Protein AF-A0A0W0FJC9-F1 (afdb_monomer_lite)

Structure (mmCIF, N/CA/C/O backbone):
data_AF-A0A0W0FJC9-F1
#
_entry.id   AF-A0A0W0FJC9-F1
#
loop_
_atom_site.group_PDB
_atom_site.id
_atom_site.type_symbol
_atom_site.label_atom_id
_atom_site.label_alt_id
_atom_site.label_comp_id
_atom_site.label_asym_id
_atom_site.label_entity_id
_atom_site.label_seq_id
_atom_site.pdbx_PDB_ins_code
_atom_site.Cartn_x
_atom_site.Cartn_y
_atom_site.Cartn_z
_atom_site.occupancy
_atom_site.B_iso_or_equiv
_atom_site.auth_seq_id
_atom_site.auth_comp_id
_atom_site.auth_asym_id
_atom_site.auth_atom_id
_atom_site.pdbx_PDB_model_num
ATOM 1 N N . MET A 1 1 ? -9.776 -39.059 -13.270 1.00 35.03 1 MET A N 1
ATOM 2 C CA . MET A 1 1 ? -9.441 -38.037 -12.257 1.00 35.03 1 MET A CA 1
ATOM 3 C C . MET A 1 1 ? -9.372 -36.694 -12.964 1.00 35.03 1 MET A C 1
ATOM 5 O O . MET A 1 1 ? -8.399 -36.412 -13.646 1.00 35.03 1 MET A O 1
ATOM 9 N N . THR A 1 2 ? -10.457 -35.927 -12.926 1.00 33.91 2 THR A N 1
ATOM 10 C CA . THR A 1 2 ? -10.531 -34.592 -13.527 1.00 33.91 2 THR A CA 1
ATOM 11 C C . THR A 1 2 ? -9.963 -33.588 -12.534 1.00 33.91 2 THR A C 1
ATOM 13 O O . THR A 1 2 ? -10.606 -33.282 -11.535 1.00 33.91 2 THR A O 1
ATOM 16 N N . HIS A 1 3 ? -8.751 -33.099 -12.791 1.00 35.16 3 HIS A N 1
ATOM 17 C CA . HIS A 1 3 ? -8.239 -31.907 -12.125 1.00 35.16 3 HIS A CA 1
ATOM 18 C C . HIS A 1 3 ? -9.077 -30.717 -12.594 1.00 35.16 3 HIS A C 1
ATOM 20 O O . HIS A 1 3 ? -8.882 -30.192 -13.689 1.00 35.16 3 HIS A O 1
ATOM 26 N N . THR A 1 4 ? -10.057 -30.318 -11.789 1.00 37.88 4 THR A N 1
ATOM 27 C CA . THR A 1 4 ? -10.724 -29.030 -11.935 1.00 37.88 4 THR A CA 1
ATOM 28 C C . THR A 1 4 ? -9.652 -27.967 -11.726 1.00 37.88 4 THR A C 1
ATOM 30 O O . THR A 1 4 ? -9.203 -27.743 -10.605 1.00 37.88 4 THR A O 1
ATOM 33 N N . ASN A 1 5 ? -9.194 -27.351 -12.819 1.00 37.28 5 ASN A N 1
ATOM 34 C CA . ASN A 1 5 ? -8.415 -26.118 -12.783 1.00 37.28 5 ASN A CA 1
ATOM 35 C C . ASN A 1 5 ? -9.292 -25.064 -12.099 1.00 37.28 5 ASN A C 1
ATOM 37 O O . ASN A 1 5 ? -10.109 -24.410 -12.749 1.00 37.28 5 ASN A O 1
ATOM 41 N N . ALA A 1 6 ? -9.186 -24.959 -10.773 1.00 42.53 6 ALA A N 1
ATOM 42 C CA . ALA A 1 6 ? -9.791 -23.880 -10.020 1.00 42.53 6 ALA A CA 1
ATOM 43 C C . ALA A 1 6 ? -9.211 -22.588 -10.592 1.00 42.53 6 ALA A C 1
ATOM 45 O O . ALA A 1 6 ? -8.025 -22.299 -10.447 1.00 42.53 6 ALA A O 1
ATOM 46 N N . LYS A 1 7 ? -10.042 -21.862 -11.338 1.00 43.03 7 LYS A N 1
ATOM 47 C CA . LYS A 1 7 ? -9.698 -20.568 -11.907 1.00 43.03 7 LYS A CA 1
ATOM 48 C C . LYS A 1 7 ? -9.335 -19.676 -10.724 1.00 43.03 7 LYS A C 1
ATOM 50 O O . LYS A 1 7 ? -10.218 -19.331 -9.943 1.00 43.03 7 LYS A O 1
ATOM 55 N N . VAL A 1 8 ? -8.047 -19.378 -10.551 1.00 54.47 8 VAL A N 1
ATOM 56 C CA . VAL A 1 8 ? -7.587 -18.429 -9.534 1.00 54.47 8 VAL A CA 1
ATOM 57 C C . VAL A 1 8 ? -8.310 -17.120 -9.829 1.00 54.47 8 VAL A C 1
ATOM 59 O O . VAL A 1 8 ? -8.124 -16.524 -10.890 1.00 54.47 8 VAL A O 1
ATOM 62 N N . ILE A 1 9 ? -9.241 -16.751 -8.953 1.00 63.06 9 ILE A N 1
ATOM 63 C CA . ILE A 1 9 ? -10.013 -15.523 -9.097 1.00 63.06 9 ILE A CA 1
ATOM 64 C C . ILE A 1 9 ? -9.059 -14.393 -8.740 1.00 63.06 9 ILE A C 1
ATOM 66 O O . ILE A 1 9 ? -8.581 -14.334 -7.610 1.00 63.06 9 ILE A O 1
ATOM 70 N N . ASP A 1 10 ? -8.785 -13.507 -9.695 1.00 73.69 10 ASP A N 1
ATOM 71 C CA . ASP A 1 10 ? -8.121 -12.246 -9.387 1.00 73.69 10 ASP A CA 1
ATOM 72 C C . ASP A 1 10 ? -9.057 -11.414 -8.498 1.00 73.69 10 ASP A C 1
ATOM 74 O O . ASP A 1 10 ? -10.082 -10.894 -8.944 1.00 73.69 10 ASP A O 1
ATOM 78 N N . ILE A 1 11 ? -8.732 -11.362 -7.208 1.00 81.56 11 ILE A N 1
ATOM 79 C CA . ILE A 1 11 ? -9.489 -10.626 -6.193 1.00 81.56 11 ILE A CA 1
ATOM 80 C C . ILE A 1 11 ? -9.034 -9.173 -6.061 1.00 81.56 11 ILE A C 1
ATOM 82 O O . ILE A 1 11 ? -9.699 -8.395 -5.377 1.00 81.56 11 ILE A O 1
ATOM 86 N N . THR A 1 12 ? -7.938 -8.774 -6.716 1.00 83.25 12 THR A N 1
ATOM 87 C CA . THR A 1 12 ? -7.378 -7.425 -6.585 1.00 83.25 12 THR A CA 1
ATOM 88 C C . THR A 1 12 ? -8.384 -6.316 -6.931 1.00 83.25 12 THR A C 1
ATOM 90 O O . THR A 1 12 ? -8.406 -5.321 -6.208 1.00 83.25 12 THR A O 1
ATOM 93 N N . PRO A 1 13 ? -9.267 -6.436 -7.948 1.00 88.75 13 PRO A N 1
ATOM 94 C CA . PRO A 1 13 ? -10.310 -5.437 -8.195 1.00 88.75 13 PRO A CA 1
ATOM 95 C C . PRO A 1 13 ? -11.226 -5.202 -6.988 1.00 88.75 13 PRO A C 1
ATOM 97 O O . PRO A 1 13 ? -11.425 -4.057 -6.596 1.00 88.75 13 PRO A O 1
ATOM 100 N N . LYS A 1 14 ? -11.693 -6.275 -6.336 1.00 88.38 14 LYS A N 1
ATOM 101 C CA . LYS A 1 14 ? -12.528 -6.164 -5.132 1.00 88.38 14 LYS A CA 1
ATOM 102 C C . LYS A 1 14 ? -11.759 -5.550 -3.966 1.00 88.38 14 LYS A C 1
ATOM 104 O O . LYS A 1 14 ? -12.326 -4.767 -3.211 1.00 88.38 14 LYS A O 1
ATOM 109 N N . ILE A 1 15 ? -10.472 -5.890 -3.813 1.00 90.69 15 ILE A N 1
ATOM 110 C CA . ILE A 1 15 ? -9.631 -5.302 -2.757 1.00 90.69 15 ILE A CA 1
ATOM 111 C C . ILE A 1 15 ? -9.591 -3.787 -2.936 1.00 90.69 15 ILE A C 1
ATOM 113 O O . ILE A 1 15 ? -9.856 -3.056 -1.988 1.00 90.69 15 ILE A O 1
ATOM 117 N N . ARG A 1 16 ? -9.331 -3.313 -4.160 1.00 91.00 16 ARG A N 1
ATOM 118 C CA . ARG A 1 16 ? -9.301 -1.877 -4.474 1.00 91.00 16 ARG A CA 1
ATOM 119 C C . ARG A 1 16 ? -10.621 -1.185 -4.132 1.00 91.00 16 ARG A C 1
ATOM 121 O O . ARG A 1 16 ? -10.587 -0.120 -3.526 1.00 91.00 16 ARG A O 1
ATOM 128 N N . GLU A 1 17 ? -11.759 -1.796 -4.463 1.00 91.06 17 GLU A N 1
ATOM 129 C CA . GLU A 1 17 ? -13.083 -1.271 -4.096 1.00 91.06 17 GLU A CA 1
ATOM 130 C C . GLU A 1 17 ? -13.221 -1.114 -2.576 1.00 91.06 17 GLU A C 1
ATOM 132 O O . GLU A 1 17 ? -13.603 -0.049 -2.101 1.00 91.06 17 GLU A O 1
ATOM 137 N N . LYS A 1 18 ? -12.829 -2.127 -1.795 1.00 90.69 18 LYS A N 1
ATOM 138 C CA . LYS A 1 18 ? -12.891 -2.060 -0.327 1.00 90.69 18 LYS A CA 1
ATOM 139 C C . LYS A 1 18 ? -11.933 -1.049 0.293 1.00 90.69 18 LYS A C 1
ATOM 141 O O . LYS A 1 18 ? -12.282 -0.421 1.290 1.00 90.69 18 LYS A O 1
ATOM 146 N N . LEU A 1 19 ? -10.746 -0.878 -0.284 1.00 93.31 19 LEU A N 1
ATOM 147 C CA . LEU A 1 19 ? -9.817 0.166 0.145 1.00 93.31 19 LEU A CA 1
ATOM 148 C C . LEU A 1 19 ? -10.402 1.561 -0.107 1.00 93.31 19 LEU A C 1
ATOM 150 O O . LEU A 1 19 ? -10.309 2.415 0.772 1.00 93.31 19 LEU A O 1
ATOM 154 N N . GLN A 1 20 ? -11.055 1.769 -1.255 1.00 92.94 20 GLN A N 1
ATOM 155 C CA . GLN A 1 20 ? -11.742 3.024 -1.567 1.00 92.94 20 GLN A CA 1
ATOM 156 C C . GLN A 1 20 ? -12.915 3.276 -0.608 1.00 92.94 20 GLN A C 1
ATOM 158 O O . GLN A 1 20 ? -13.001 4.350 -0.020 1.00 92.94 20 GLN A O 1
ATOM 163 N N . GLU A 1 21 ? -13.765 2.268 -0.373 1.00 91.12 21 GLU A N 1
ATOM 164 C CA . GLU A 1 21 ? -14.861 2.361 0.601 1.00 91.12 21 GLU A CA 1
ATOM 165 C C . GLU A 1 21 ? -14.350 2.785 1.987 1.00 91.12 21 GLU A C 1
ATOM 167 O O . GLU A 1 21 ? -14.949 3.645 2.625 1.00 91.12 21 GLU A O 1
ATOM 172 N N . TYR A 1 22 ? -13.241 2.203 2.461 1.00 89.88 22 TYR A N 1
ATOM 173 C CA . TYR A 1 22 ? -12.662 2.563 3.757 1.00 89.88 22 TYR A CA 1
ATOM 174 C C . TYR A 1 22 ? -12.029 3.961 3.753 1.00 89.88 22 TYR A C 1
ATOM 176 O O . TYR A 1 22 ? -12.130 4.682 4.745 1.00 89.88 22 TYR A O 1
ATOM 184 N N . GLN A 1 23 ? -11.390 4.362 2.653 1.00 89.75 23 GLN A N 1
ATOM 185 C CA . GLN A 1 23 ? -10.808 5.694 2.506 1.00 89.75 23 GLN A CA 1
ATOM 186 C C . GLN A 1 23 ? -11.868 6.794 2.652 1.00 89.75 23 GLN A C 1
ATOM 188 O O . GLN A 1 23 ? -11.610 7.794 3.319 1.00 89.75 23 GLN A O 1
ATOM 193 N N . ASP A 1 24 ? -13.064 6.583 2.104 1.00 88.00 24 ASP A N 1
ATOM 194 C CA . ASP A 1 24 ? -14.145 7.575 2.095 1.00 88.00 24 ASP A CA 1
ATOM 195 C C . ASP A 1 24 ? -14.963 7.614 3.403 1.00 88.00 24 ASP A C 1
ATOM 197 O O . ASP A 1 24 ? -15.856 8.450 3.570 1.00 88.00 24 ASP A O 1
ATOM 201 N N . ARG A 1 25 ? -14.666 6.731 4.368 1.00 86.50 25 ARG A N 1
ATOM 202 C CA . ARG A 1 25 ? -15.380 6.673 5.6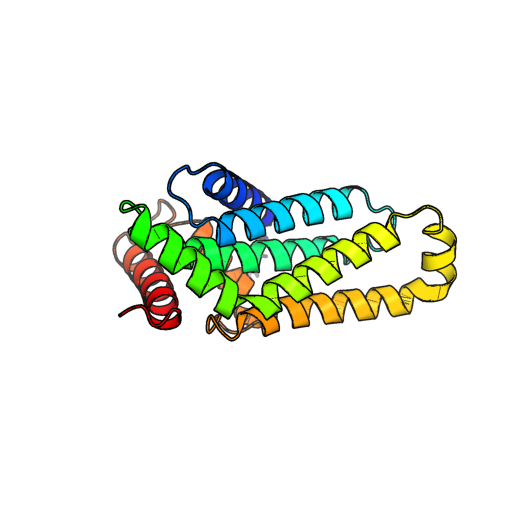49 1.00 86.50 25 ARG A CA 1
ATOM 203 C C . ARG A 1 25 ? -15.030 7.855 6.563 1.00 86.50 25 ARG A C 1
ATOM 205 O O . ARG A 1 25 ? -13.860 8.051 6.892 1.00 86.50 25 ARG A O 1
ATOM 212 N N . PRO A 1 26 ? -16.024 8.590 7.093 1.00 83.56 26 PRO A N 1
ATOM 213 C CA . PRO A 1 26 ? -15.776 9.718 7.993 1.00 83.56 26 PRO A CA 1
ATOM 214 C C . PRO A 1 26 ? -15.309 9.285 9.390 1.00 83.56 26 PRO A C 1
ATOM 216 O O . PRO A 1 26 ? -14.763 10.097 10.135 1.00 83.56 26 PRO A O 1
ATOM 219 N N . ASP A 1 27 ? -15.549 8.028 9.765 1.00 84.31 27 ASP A N 1
ATOM 220 C CA . ASP A 1 27 ? -15.220 7.420 11.055 1.00 84.31 27 ASP A CA 1
ATOM 221 C C . ASP A 1 27 ? -13.941 6.566 11.027 1.00 84.31 27 ASP A C 1
ATOM 223 O O . ASP A 1 27 ? -13.533 6.045 12.063 1.00 84.31 27 ASP A O 1
ATOM 227 N N . ALA A 1 28 ? -13.280 6.447 9.873 1.00 86.88 28 ALA A N 1
ATOM 228 C CA . ALA A 1 28 ? -12.076 5.641 9.725 1.00 86.88 28 ALA A CA 1
ATOM 229 C C . ALA A 1 28 ? -10.863 6.217 10.477 1.00 86.88 28 ALA A C 1
ATOM 231 O O . ALA A 1 28 ? -10.745 7.418 10.733 1.00 86.88 28 ALA A O 1
ATOM 232 N N . LEU A 1 29 ? -9.922 5.330 10.815 1.00 90.19 29 LEU A N 1
ATOM 233 C CA . LEU A 1 29 ? -8.622 5.720 11.357 1.00 90.19 29 LEU A CA 1
ATOM 234 C C . LEU A 1 29 ? -7.795 6.427 10.277 1.00 90.19 29 LEU A C 1
ATOM 236 O O . LEU A 1 29 ? -7.480 5.820 9.251 1.00 90.19 29 LEU A O 1
ATOM 240 N N . ALA A 1 30 ? -7.385 7.669 10.545 1.00 92.44 30 ALA A N 1
ATOM 241 C CA . ALA A 1 30 ? -6.654 8.510 9.593 1.00 92.44 30 ALA A CA 1
ATOM 242 C C . ALA A 1 30 ? -5.377 7.842 9.060 1.00 92.44 30 ALA A C 1
ATOM 244 O O . ALA A 1 30 ? -5.090 7.913 7.869 1.00 92.44 30 ALA A O 1
ATOM 245 N N . TYR A 1 31 ? -4.643 7.129 9.919 1.00 93.06 31 TYR A N 1
ATOM 246 C CA . TYR A 1 31 ? -3.471 6.359 9.501 1.00 93.06 31 TYR A CA 1
ATOM 247 C C . TYR A 1 31 ? -3.810 5.298 8.442 1.00 93.06 31 TYR A C 1
ATOM 249 O O . TYR A 1 31 ? -3.129 5.183 7.430 1.00 93.06 31 TYR A O 1
ATOM 257 N N . VAL A 1 32 ? -4.897 4.549 8.625 1.00 92.69 32 VAL A N 1
ATOM 258 C CA . VAL A 1 32 ? -5.290 3.494 7.678 1.00 92.69 32 VAL A CA 1
ATOM 259 C C . VAL A 1 32 ? -5.842 4.100 6.380 1.00 92.69 32 VAL A C 1
ATOM 261 O O . VAL A 1 32 ? -5.594 3.559 5.304 1.00 92.69 32 VAL A O 1
ATOM 264 N N . GLN A 1 33 ? -6.511 5.258 6.444 1.00 94.31 33 GLN A N 1
ATOM 265 C CA . GLN A 1 33 ? -6.886 6.025 5.245 1.00 94.31 33 GLN A CA 1
ATOM 266 C C . GLN A 1 33 ? -5.654 6.494 4.454 1.00 94.31 33 GLN A C 1
ATOM 268 O O . GLN A 1 33 ? -5.651 6.439 3.221 1.00 94.31 33 GLN A O 1
ATOM 273 N N . GLU A 1 34 ? -4.588 6.912 5.147 1.00 95.06 34 GLU A N 1
ATOM 274 C CA . GLU A 1 34 ? -3.305 7.264 4.528 1.00 95.06 34 GLU A CA 1
ATOM 275 C C . GLU A 1 34 ? -2.728 6.057 3.768 1.00 95.06 34 GLU A C 1
ATOM 277 O O . GLU A 1 34 ? -2.370 6.181 2.596 1.00 95.06 34 GLU A O 1
ATOM 282 N N . LEU A 1 35 ? -2.732 4.865 4.376 1.00 95.81 35 LEU A N 1
ATOM 283 C CA . LEU A 1 35 ? -2.285 3.629 3.721 1.00 95.81 35 LEU A CA 1
ATOM 284 C C . LEU A 1 35 ? -3.145 3.242 2.504 1.00 95.81 35 LEU A C 1
ATOM 286 O O . LEU A 1 35 ? -2.601 2.818 1.483 1.00 95.81 35 LEU A O 1
ATOM 290 N N . CYS A 1 36 ? -4.469 3.421 2.574 1.00 95.88 36 CYS A N 1
ATOM 291 C CA . CYS A 1 36 ? -5.364 3.202 1.428 1.00 95.88 36 CYS A CA 1
ATOM 292 C C . CYS A 1 36 ? -5.016 4.149 0.270 1.00 95.88 36 CYS A C 1
ATOM 294 O O . CYS A 1 36 ? -4.901 3.719 -0.880 1.00 95.88 36 CYS A O 1
ATOM 296 N N . THR A 1 37 ? -4.753 5.419 0.589 1.00 94.81 37 THR A N 1
ATOM 297 C CA . THR A 1 37 ? -4.319 6.426 -0.388 1.00 94.81 37 THR A CA 1
ATOM 298 C C . THR A 1 37 ? -2.983 6.043 -1.026 1.00 94.81 37 THR A C 1
ATOM 300 O O . THR A 1 37 ? -2.827 6.166 -2.243 1.00 94.81 37 THR A O 1
ATOM 303 N N . PHE A 1 38 ? -2.026 5.541 -0.235 1.00 94.12 38 PHE A N 1
ATOM 304 C CA . PHE A 1 38 ? -0.764 5.014 -0.757 1.00 94.12 38 PHE A CA 1
ATOM 305 C C . PHE A 1 38 ? -1.004 3.877 -1.748 1.00 94.12 38 PHE A C 1
ATOM 307 O O . PHE A 1 38 ? -0.541 3.966 -2.883 1.00 94.12 38 PHE A O 1
ATOM 314 N N . ALA A 1 39 ? -1.785 2.861 -1.373 1.00 94.81 39 ALA A N 1
ATOM 315 C CA . ALA A 1 39 ? -2.083 1.731 -2.250 1.00 94.81 39 ALA A CA 1
ATOM 316 C C . ALA A 1 39 ? -2.712 2.174 -3.585 1.00 94.81 39 ALA A C 1
ATOM 318 O O . ALA A 1 39 ? -2.296 1.708 -4.648 1.00 94.81 39 ALA A O 1
ATOM 319 N N . ALA A 1 40 ? -3.658 3.119 -3.554 1.00 93.69 40 ALA A N 1
ATOM 320 C CA . ALA A 1 40 ? -4.294 3.663 -4.756 1.00 93.69 40 ALA A CA 1
ATOM 321 C C . ALA A 1 40 ? -3.310 4.433 -5.662 1.00 93.69 40 ALA A C 1
ATOM 323 O O . ALA A 1 40 ? -3.321 4.279 -6.891 1.00 93.69 40 ALA A O 1
ATOM 324 N N . ARG A 1 41 ? -2.420 5.241 -5.070 1.00 94.00 41 ARG A N 1
ATOM 325 C CA . ARG A 1 41 ? -1.372 5.967 -5.807 1.00 94.00 41 ARG A CA 1
ATOM 326 C C . ARG A 1 41 ? -0.355 5.017 -6.430 1.00 94.00 41 ARG A C 1
ATOM 328 O O . ARG A 1 41 ? -0.025 5.174 -7.606 1.00 94.00 41 ARG A O 1
ATOM 335 N N . THR A 1 42 ? 0.098 4.012 -5.683 1.00 93.44 42 THR A N 1
ATOM 336 C CA . THR A 1 42 ? 1.011 2.976 -6.181 1.00 93.44 42 THR A CA 1
ATOM 337 C C . THR A 1 42 ? 0.378 2.194 -7.336 1.00 93.44 42 THR A C 1
ATOM 339 O O . THR A 1 42 ? 1.022 2.011 -8.366 1.00 93.44 42 THR A O 1
ATOM 342 N N . ASP A 1 43 ? -0.895 1.798 -7.221 1.00 92.75 43 ASP A N 1
ATOM 343 C CA . ASP A 1 43 ? -1.642 1.125 -8.294 1.00 92.75 43 ASP A CA 1
ATOM 344 C C . ASP A 1 43 ? -1.714 1.978 -9.568 1.00 92.75 43 ASP A C 1
ATOM 346 O O . ASP A 1 43 ? -1.431 1.498 -10.669 1.00 92.75 43 ASP A O 1
ATOM 350 N N . THR A 1 44 ? -2.017 3.268 -9.417 1.00 93.38 44 THR A N 1
ATOM 351 C CA . THR A 1 44 ? -2.039 4.226 -10.531 1.00 93.38 44 THR A CA 1
ATOM 352 C C . THR A 1 44 ? -0.661 4.352 -11.184 1.00 93.38 44 THR A C 1
ATOM 354 O O . THR A 1 44 ? -0.547 4.306 -12.411 1.00 93.38 44 THR A O 1
ATOM 357 N N . ALA A 1 45 ? 0.399 4.457 -10.380 1.00 92.56 45 ALA A N 1
ATOM 358 C CA . ALA A 1 45 ? 1.767 4.557 -10.874 1.00 92.56 45 ALA A CA 1
ATOM 359 C C . ALA A 1 45 ? 2.200 3.290 -11.632 1.00 92.56 45 ALA A C 1
ATOM 361 O O . ALA A 1 45 ? 2.788 3.401 -12.707 1.00 92.56 45 ALA A O 1
ATOM 362 N N . VAL A 1 46 ? 1.856 2.095 -11.141 1.00 92.81 46 VAL A N 1
ATOM 363 C CA . VAL A 1 46 ? 2.139 0.827 -11.838 1.00 92.81 46 VAL A CA 1
ATOM 364 C C . VAL A 1 46 ? 1.375 0.715 -13.152 1.00 92.81 46 VAL A C 1
ATOM 366 O O . VAL A 1 46 ? 1.944 0.285 -14.154 1.00 92.81 46 VAL A O 1
ATOM 369 N N . LYS A 1 47 ? 0.104 1.129 -13.197 1.00 91.19 47 LYS A N 1
ATOM 370 C CA . LYS A 1 47 ? -0.682 1.134 -14.444 1.00 91.19 47 LYS A CA 1
ATOM 371 C C . LYS A 1 47 ? -0.083 2.052 -15.512 1.00 91.19 47 LYS A C 1
ATOM 373 O O . LYS A 1 47 ? -0.209 1.766 -16.700 1.00 91.19 47 LYS A O 1
ATOM 378 N N . ALA A 1 48 ? 0.591 3.125 -15.100 1.00 89.62 48 ALA A N 1
ATOM 379 C CA . ALA A 1 48 ? 1.315 4.017 -16.001 1.00 89.62 48 ALA A CA 1
ATOM 380 C C . ALA A 1 48 ? 2.676 3.453 -16.469 1.00 89.62 48 ALA A C 1
ATOM 382 O O . ALA A 1 48 ? 3.274 3.994 -17.403 1.00 89.62 48 ALA A O 1
ATOM 383 N N . SER A 1 49 ? 3.176 2.373 -15.859 1.00 88.94 49 SER A N 1
ATOM 384 C CA . SER A 1 49 ? 4.482 1.798 -16.183 1.00 88.94 49 SER A CA 1
ATOM 385 C C . SER A 1 49 ? 4.496 1.051 -17.522 1.00 88.94 49 SER A C 1
ATOM 387 O O . SER A 1 49 ? 3.626 0.246 -17.871 1.00 88.94 49 SER A O 1
ATOM 389 N N . VAL A 1 50 ? 5.550 1.300 -18.301 1.00 88.31 50 VAL A N 1
ATOM 390 C CA . VAL A 1 50 ? 5.772 0.655 -19.609 1.00 88.31 50 VAL A CA 1
ATOM 391 C C . VAL A 1 50 ? 6.672 -0.583 -19.485 1.00 88.31 50 VAL A C 1
ATOM 393 O O . VAL A 1 50 ? 6.545 -1.508 -20.282 1.00 88.31 50 VAL A O 1
ATOM 396 N N . TYR A 1 51 ? 7.521 -0.636 -18.455 1.00 88.00 51 TYR A N 1
ATOM 397 C CA . TYR A 1 51 ? 8.462 -1.726 -18.178 1.00 88.00 51 TYR A CA 1
ATOM 398 C C . TYR A 1 51 ? 8.023 -2.572 -16.976 1.00 88.00 51 TYR A C 1
ATOM 400 O O . TYR A 1 51 ? 7.146 -2.157 -16.223 1.00 88.00 51 TYR A O 1
ATOM 408 N N . HIS A 1 52 ? 8.625 -3.757 -16.802 1.00 87.50 52 HIS A N 1
ATOM 409 C CA . HIS A 1 52 ? 8.361 -4.671 -15.673 1.00 87.50 52 HIS A CA 1
ATOM 410 C C . HIS A 1 52 ? 6.876 -5.045 -15.486 1.00 87.50 52 HIS A C 1
ATOM 412 O O . HIS A 1 52 ? 6.412 -5.276 -14.367 1.00 87.50 52 HIS A O 1
ATOM 418 N N . ARG A 1 53 ? 6.113 -5.101 -16.588 1.00 89.50 53 ARG A N 1
ATOM 419 C CA . ARG A 1 53 ? 4.658 -5.344 -16.586 1.00 89.50 53 ARG A CA 1
ATOM 420 C C . ARG A 1 53 ? 4.251 -6.713 -16.047 1.00 89.50 53 ARG A C 1
ATOM 422 O O . ARG A 1 53 ? 3.097 -6.894 -15.685 1.00 89.50 53 ARG A O 1
ATOM 429 N N . ASP A 1 54 ? 5.170 -7.666 -16.001 1.00 89.31 54 ASP A N 1
ATOM 430 C CA . ASP A 1 54 ? 4.953 -8.993 -15.433 1.00 89.31 54 ASP A CA 1
ATOM 431 C C . ASP A 1 54 ? 5.004 -8.997 -13.898 1.00 89.31 54 ASP A C 1
ATOM 433 O O . ASP A 1 54 ? 4.346 -9.826 -13.272 1.00 89.31 54 ASP A O 1
ATOM 437 N N . ILE A 1 55 ? 5.761 -8.076 -13.288 1.00 92.38 55 ILE A N 1
ATOM 438 C CA . ILE A 1 55 ? 6.114 -8.137 -11.862 1.00 92.38 55 ILE A CA 1
ATOM 439 C C . ILE A 1 55 ? 5.620 -6.935 -11.041 1.00 92.38 55 ILE A C 1
ATOM 441 O O . ILE A 1 55 ? 5.237 -7.109 -9.886 1.00 92.38 55 ILE A O 1
ATOM 445 N N . LEU A 1 56 ? 5.536 -5.730 -11.617 1.00 93.50 56 LEU A N 1
ATOM 446 C CA . LEU A 1 56 ? 4.978 -4.565 -10.916 1.00 93.50 56 LEU A CA 1
ATOM 447 C C . LEU A 1 56 ? 3.510 -4.758 -10.492 1.00 93.50 56 LEU A C 1
ATOM 449 O O . LEU A 1 56 ? 3.178 -4.382 -9.365 1.00 93.50 56 LEU A O 1
ATOM 453 N N . PRO A 1 57 ? 2.628 -5.383 -11.303 1.00 93.88 57 PRO A N 1
ATOM 454 C CA . PRO A 1 57 ? 1.271 -5.686 -10.853 1.00 93.88 57 PRO A CA 1
ATOM 455 C C . PRO A 1 57 ? 1.229 -6.628 -9.646 1.00 93.88 57 PRO A C 1
ATOM 457 O O . PRO A 1 57 ? 0.350 -6.483 -8.803 1.00 93.88 57 PRO A O 1
ATOM 460 N N . GLN A 1 58 ? 2.189 -7.553 -9.525 1.00 93.38 58 GLN A N 1
ATOM 461 C CA . GLN A 1 58 ? 2.280 -8.456 -8.373 1.00 93.38 58 GLN A CA 1
ATOM 462 C C . GLN A 1 58 ? 2.679 -7.698 -7.100 1.00 93.38 58 GLN A C 1
ATOM 464 O O . GLN A 1 58 ? 2.115 -7.944 -6.037 1.00 93.38 58 GLN A O 1
ATOM 469 N N . LEU A 1 59 ? 3.598 -6.731 -7.213 1.00 94.44 59 LEU A N 1
ATOM 470 C CA . LEU A 1 59 ? 3.976 -5.865 -6.095 1.00 94.44 59 LEU A CA 1
ATOM 471 C C . LEU A 1 59 ? 2.780 -5.039 -5.611 1.00 94.44 59 LEU A C 1
ATOM 473 O O . LEU A 1 59 ? 2.509 -4.989 -4.416 1.00 94.44 59 LEU A O 1
ATOM 477 N N . VAL A 1 60 ? 2.034 -4.434 -6.537 1.00 94.38 60 VAL A N 1
ATOM 478 C CA . VAL A 1 60 ? 0.820 -3.680 -6.194 1.00 94.38 60 VAL A CA 1
ATOM 479 C C . VAL A 1 60 ? -0.253 -4.568 -5.581 1.00 94.38 60 VAL A C 1
ATOM 481 O O . VAL A 1 60 ? -0.860 -4.164 -4.594 1.00 94.38 60 VAL A O 1
ATOM 484 N N . ALA A 1 61 ? -0.464 -5.778 -6.106 1.00 92.69 61 ALA A N 1
ATOM 485 C CA . ALA A 1 61 ? -1.394 -6.726 -5.502 1.00 92.69 61 ALA A CA 1
ATOM 486 C C . ALA A 1 61 ? -1.007 -7.012 -4.044 1.00 92.69 61 ALA A C 1
ATOM 488 O O . ALA A 1 61 ? -1.861 -6.916 -3.166 1.00 92.69 61 ALA A O 1
ATOM 489 N N . ARG A 1 62 ? 0.287 -7.234 -3.774 1.00 92.75 62 ARG A N 1
ATOM 490 C CA . ARG A 1 62 ? 0.796 -7.455 -2.416 1.00 92.75 62 ARG A CA 1
ATOM 491 C C . ARG A 1 62 ? 0.580 -6.246 -1.504 1.00 92.75 62 ARG A C 1
ATOM 493 O O . ARG A 1 62 ? 0.134 -6.416 -0.374 1.00 92.75 62 ARG A O 1
ATOM 500 N N . VAL A 1 63 ? 0.847 -5.031 -1.988 1.00 95.06 63 VAL A N 1
ATOM 501 C CA . VAL A 1 63 ? 0.565 -3.787 -1.245 1.00 95.06 63 VAL A CA 1
ATOM 502 C C . VAL A 1 63 ? -0.924 -3.688 -0.906 1.00 95.06 63 VAL A C 1
ATOM 504 O O . VAL A 1 63 ? -1.274 -3.447 0.248 1.00 95.06 63 VAL A O 1
ATOM 507 N N . CYS A 1 64 ? -1.808 -3.922 -1.878 1.00 94.56 64 CYS A N 1
ATOM 508 C CA . CYS A 1 64 ? -3.253 -3.890 -1.664 1.00 94.56 64 CYS A CA 1
ATOM 509 C C . CYS A 1 64 ? -3.715 -4.946 -0.650 1.00 94.56 64 CYS A C 1
ATOM 511 O O . CYS A 1 64 ? -4.500 -4.620 0.235 1.00 94.56 64 CYS A O 1
ATOM 513 N N . GLU A 1 65 ? -3.231 -6.186 -0.752 1.00 91.38 65 GLU A N 1
ATOM 514 C CA . GLU A 1 65 ? -3.534 -7.267 0.196 1.00 91.38 65 GLU A CA 1
ATOM 515 C C . GLU A 1 65 ? -3.136 -6.890 1.628 1.00 91.38 65 GLU A C 1
ATOM 517 O O . GLU A 1 65 ? -3.941 -7.014 2.549 1.00 91.38 65 GLU A O 1
ATOM 522 N N . VAL A 1 66 ? -1.914 -6.380 1.806 1.00 91.19 66 VAL A N 1
ATOM 523 C CA . VAL A 1 66 ? -1.369 -5.968 3.105 1.00 91.19 66 VAL A CA 1
ATOM 524 C C . VAL A 1 66 ? -2.177 -4.835 3.731 1.00 91.19 66 VAL A C 1
ATOM 526 O O . VAL A 1 66 ? -2.578 -4.927 4.892 1.00 91.19 66 VAL A O 1
ATOM 529 N N . VAL A 1 67 ? -2.472 -3.786 2.964 1.00 94.00 67 VAL A N 1
ATOM 530 C CA . VAL A 1 67 ? -3.285 -2.667 3.459 1.00 94.00 67 VAL A CA 1
ATOM 531 C C . VAL A 1 67 ? -4.708 -3.131 3.770 1.00 94.00 67 VAL A C 1
ATOM 533 O O . VAL A 1 67 ? -5.294 -2.713 4.767 1.00 94.00 67 VAL A O 1
ATOM 536 N N . TYR A 1 68 ? -5.261 -4.043 2.972 1.00 91.69 68 TYR A N 1
ATOM 537 C CA . TYR A 1 68 ? -6.605 -4.560 3.198 1.00 91.69 68 TYR A CA 1
ATOM 538 C C . TYR A 1 68 ? -6.715 -5.435 4.450 1.00 91.69 68 TYR A C 1
ATOM 540 O O . TYR A 1 68 ? -7.727 -5.363 5.149 1.00 91.69 68 TYR A O 1
ATOM 548 N N . LEU A 1 69 ? -5.676 -6.204 4.793 1.00 87.94 69 LEU A N 1
ATOM 549 C CA . LEU A 1 69 ? -5.623 -6.910 6.076 1.00 87.94 69 LEU A CA 1
ATOM 550 C C . LEU A 1 69 ? -5.721 -5.934 7.255 1.00 87.94 69 LEU A C 1
ATOM 552 O O . LEU A 1 69 ? -6.489 -6.183 8.183 1.00 87.94 69 LEU A O 1
ATOM 556 N N . LEU A 1 70 ? -5.014 -4.801 7.191 1.00 88.44 70 LEU A N 1
ATOM 557 C CA . LEU A 1 70 ? -5.110 -3.757 8.216 1.00 88.44 70 LEU A CA 1
ATOM 558 C C . LEU A 1 70 ? -6.489 -3.097 8.246 1.00 88.44 70 LEU A C 1
ATOM 560 O O . LEU A 1 70 ? -7.029 -2.874 9.323 1.00 88.44 70 LEU A O 1
ATOM 564 N N . VAL A 1 71 ? -7.100 -2.839 7.087 1.00 90.00 71 VAL A N 1
ATOM 565 C CA . VAL A 1 71 ? -8.488 -2.354 7.013 1.00 90.00 71 VAL A CA 1
ATOM 566 C C . VAL A 1 71 ? -9.441 -3.318 7.720 1.00 90.00 71 VAL A C 1
ATOM 568 O O . VAL A 1 71 ? -10.261 -2.886 8.531 1.00 90.00 71 VAL A O 1
ATOM 571 N N . CYS A 1 72 ? -9.311 -4.623 7.470 1.00 84.88 72 CYS A N 1
ATOM 572 C CA . CYS A 1 72 ? -10.126 -5.639 8.134 1.00 84.88 72 CYS A CA 1
ATOM 573 C C . CYS A 1 72 ? -9.872 -5.659 9.647 1.00 84.88 72 CYS A C 1
ATOM 575 O O . CYS A 1 72 ? -10.829 -5.653 10.420 1.00 84.88 72 CYS A O 1
ATOM 577 N N . ALA A 1 73 ? -8.607 -5.605 10.071 1.00 79.62 73 ALA A N 1
ATOM 578 C CA . ALA A 1 73 ? -8.225 -5.556 11.480 1.00 79.62 73 ALA A CA 1
ATOM 579 C C . ALA A 1 73 ? -8.792 -4.324 12.197 1.00 79.62 73 ALA A C 1
ATOM 581 O O . ALA A 1 73 ? -9.276 -4.426 13.315 1.00 79.62 73 ALA A O 1
ATOM 582 N N . CYS A 1 74 ? -8.774 -3.156 11.557 1.00 79.88 74 CYS A N 1
ATOM 583 C CA . CYS A 1 74 ? -9.260 -1.918 12.160 1.00 79.88 74 CYS A CA 1
ATOM 584 C C . CYS A 1 74 ? -10.781 -1.765 12.086 1.00 79.88 74 CYS A C 1
ATOM 586 O O . CYS A 1 74 ? -11.347 -0.994 12.857 1.00 79.88 74 CYS A O 1
ATOM 588 N N . SER A 1 75 ? -11.459 -2.505 11.204 1.00 76.75 75 SER A N 1
ATOM 589 C CA . SER A 1 75 ? -12.918 -2.435 11.053 1.00 76.75 75 SER A CA 1
ATOM 590 C C . SER A 1 75 ? -13.700 -2.836 12.309 1.00 76.75 75 SER A C 1
ATOM 592 O O . SER A 1 75 ? -14.883 -2.518 12.410 1.00 76.75 75 SER A O 1
ATOM 594 N N . VAL A 1 76 ? -13.042 -3.500 13.264 1.00 72.00 76 VAL A N 1
ATOM 595 C CA . VAL A 1 76 ? -13.659 -3.984 14.509 1.00 72.00 76 VAL A CA 1
ATOM 596 C C . VAL A 1 76 ? -13.442 -3.054 15.693 1.00 72.00 76 VAL A C 1
ATOM 598 O O . VAL A 1 76 ? -14.007 -3.278 16.760 1.00 72.00 76 VAL A O 1
ATOM 601 N N . ILE A 1 77 ? -12.638 -2.007 15.509 1.00 71.62 77 ILE A N 1
ATOM 602 C CA . ILE A 1 77 ? -12.431 -0.976 16.518 1.00 71.62 77 ILE A CA 1
ATOM 603 C C . ILE A 1 77 ? -13.615 -0.011 16.443 1.00 71.62 77 ILE A C 1
ATOM 605 O O . ILE A 1 77 ? -13.818 0.650 15.422 1.00 71.62 77 ILE A O 1
ATOM 609 N N . ASP A 1 78 ? -14.382 0.108 17.528 1.00 69.50 78 ASP A N 1
ATOM 610 C CA . ASP A 1 78 ? -15.414 1.140 17.621 1.00 69.50 78 ASP A CA 1
ATOM 611 C C . ASP A 1 78 ? -14.750 2.519 17.771 1.00 69.50 78 ASP A C 1
ATOM 613 O O . ASP A 1 78 ? -14.244 2.881 18.828 1.00 69.50 78 ASP A O 1
ATOM 617 N N . CYS A 1 79 ? -14.715 3.278 16.676 1.00 70.69 79 CYS A N 1
ATOM 618 C CA . CYS A 1 79 ? -14.087 4.599 16.594 1.00 70.69 79 CYS A CA 1
ATOM 619 C C . CYS A 1 79 ? -15.105 5.751 16.602 1.00 70.69 79 CYS A C 1
ATOM 621 O O . CYS A 1 79 ? -14.813 6.839 16.097 1.00 70.69 79 CYS A O 1
ATOM 623 N N . ARG A 1 80 ? -16.313 5.533 17.144 1.00 79.00 80 ARG A N 1
ATOM 624 C CA . ARG A 1 80 ? -17.352 6.577 17.227 1.00 79.00 80 ARG A CA 1
ATOM 625 C C . ARG A 1 80 ? -16.936 7.769 18.085 1.00 79.00 80 ARG A C 1
ATOM 627 O O . ARG A 1 80 ? -17.339 8.890 17.780 1.00 79.00 80 ARG A O 1
ATOM 634 N N . ASP A 1 81 ? -16.137 7.543 19.129 1.00 85.69 81 ASP A N 1
ATOM 635 C CA . ASP A 1 81 ? -15.545 8.618 19.928 1.00 85.69 81 ASP A CA 1
ATOM 636 C C . ASP A 1 81 ? -14.347 9.243 19.179 1.00 85.69 81 ASP A C 1
ATOM 638 O O . ASP A 1 81 ? -13.341 8.562 18.935 1.00 85.69 81 ASP A O 1
ATOM 642 N N . PRO A 1 82 ? -14.400 10.549 18.839 1.00 87.31 82 PRO A N 1
ATOM 643 C CA . PRO A 1 82 ? -13.301 11.235 18.173 1.00 87.31 82 PRO A CA 1
ATOM 644 C C . PRO A 1 82 ? -11.962 11.154 18.918 1.00 87.31 82 PRO A C 1
ATOM 646 O O . PRO A 1 82 ? -10.925 11.081 18.259 1.00 87.31 82 PRO A O 1
ATOM 649 N N . VAL A 1 83 ? -11.962 11.167 20.255 1.00 87.81 83 VAL A N 1
ATOM 650 C CA . VAL A 1 83 ? -10.730 11.153 21.061 1.00 87.81 83 VAL A CA 1
ATOM 651 C C . VAL A 1 83 ? -10.056 9.786 20.976 1.00 87.81 83 VAL A C 1
ATOM 653 O O . VAL A 1 83 ? -8.862 9.703 20.680 1.00 87.81 83 VAL A O 1
ATOM 656 N N . GLN A 1 84 ? -10.828 8.712 21.157 1.00 85.25 84 GLN A N 1
ATOM 657 C CA . GLN A 1 84 ? -10.330 7.340 21.023 1.00 85.25 84 GLN A CA 1
ATOM 658 C C . GLN A 1 84 ? -9.834 7.066 19.606 1.00 85.25 84 GLN A C 1
ATOM 660 O O . GLN A 1 84 ? -8.758 6.505 19.417 1.00 85.25 84 GLN A O 1
ATOM 665 N N . ARG A 1 85 ? -10.560 7.542 18.593 1.00 87.12 85 ARG A N 1
ATOM 666 C CA . ARG A 1 85 ? -10.156 7.408 17.191 1.00 87.12 85 ARG A CA 1
ATOM 667 C C . ARG A 1 85 ? -8.801 8.060 16.904 1.00 87.12 85 ARG A C 1
ATOM 669 O O . ARG A 1 85 ? -7.964 7.457 16.233 1.00 87.12 85 ARG A O 1
ATOM 676 N N . VAL A 1 86 ? -8.556 9.270 17.417 1.00 89.38 86 VAL A N 1
ATOM 677 C CA . VAL A 1 86 ? -7.247 9.940 17.282 1.00 89.38 86 VAL A CA 1
ATOM 678 C C . VAL A 1 86 ? -6.159 9.142 17.997 1.00 89.38 86 VAL A C 1
ATOM 680 O O . VAL A 1 86 ? -5.087 8.928 17.430 1.00 89.38 86 VAL A O 1
ATOM 683 N N . PHE A 1 87 ? -6.439 8.659 19.209 1.00 87.75 87 PHE A N 1
ATOM 684 C CA . PHE A 1 87 ? -5.509 7.827 19.967 1.00 87.75 87 PHE A CA 1
ATOM 685 C C . PHE A 1 87 ? -5.129 6.546 19.207 1.00 87.75 87 PHE A C 1
ATOM 687 O O . PHE A 1 87 ? -3.944 6.312 18.969 1.00 87.75 87 PHE A O 1
ATOM 694 N N . HIS A 1 88 ? -6.112 5.766 18.745 1.00 86.75 88 HIS A N 1
ATOM 695 C CA . HIS A 1 88 ? -5.878 4.544 17.973 1.00 86.75 88 HIS A CA 1
ATOM 696 C C . HIS A 1 88 ? -5.148 4.827 16.662 1.00 86.75 88 HIS A C 1
ATOM 698 O O . HIS A 1 88 ? -4.225 4.099 16.306 1.00 86.75 88 HIS A O 1
ATOM 704 N N . SER A 1 89 ? -5.489 5.915 15.969 1.00 89.88 89 SER A N 1
ATOM 705 C CA . SER A 1 89 ? -4.785 6.301 14.746 1.00 89.88 89 SER A CA 1
ATOM 706 C C . SER A 1 89 ? -3.310 6.618 15.010 1.00 89.88 89 SER A C 1
ATOM 708 O O . SER A 1 89 ? -2.452 6.205 14.233 1.00 89.88 89 SER A O 1
ATOM 710 N N . ASN A 1 90 ? -2.994 7.335 16.091 1.00 90.06 90 ASN A N 1
ATOM 711 C CA . ASN A 1 90 ? -1.612 7.660 16.451 1.00 90.06 90 ASN A CA 1
ATOM 712 C C . ASN A 1 90 ? -0.833 6.424 16.905 1.00 90.06 90 ASN A C 1
ATOM 714 O O . ASN A 1 90 ? 0.321 6.254 16.516 1.00 90.06 90 ASN A O 1
ATOM 718 N N . TYR A 1 91 ? -1.470 5.549 17.683 1.00 88.44 91 TYR A N 1
ATOM 719 C CA . TYR A 1 91 ? -0.888 4.274 18.087 1.00 88.44 91 TYR A CA 1
ATOM 720 C C . TYR A 1 91 ? -0.535 3.420 16.865 1.00 88.44 91 TYR A C 1
ATOM 722 O O . TYR A 1 91 ? 0.618 3.029 16.699 1.00 88.44 91 TYR A O 1
ATOM 730 N N . MET A 1 92 ? -1.495 3.219 15.958 1.00 89.00 92 MET A N 1
ATOM 731 C CA . MET A 1 92 ? -1.294 2.463 14.720 1.00 89.00 92 MET A CA 1
ATOM 732 C C . MET A 1 92 ? -0.194 3.068 13.848 1.00 89.00 92 MET A C 1
ATOM 734 O O . MET A 1 92 ? 0.621 2.335 13.297 1.00 89.00 92 MET A O 1
ATOM 738 N N . LYS A 1 93 ? -0.136 4.401 13.755 1.00 92.00 93 LYS A N 1
ATOM 739 C CA . LYS A 1 93 ? 0.913 5.101 13.010 1.00 92.00 93 LYS A CA 1
ATOM 740 C C . LYS A 1 93 ? 2.304 4.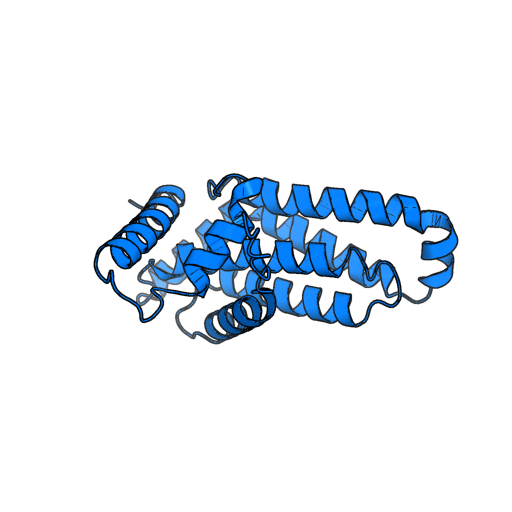860 13.591 1.00 92.00 93 LYS A C 1
ATOM 742 O O . LYS A 1 93 ? 3.245 4.690 12.826 1.00 92.00 93 LYS A O 1
ATOM 747 N N . ASN A 1 94 ? 2.426 4.853 14.916 1.00 89.88 94 ASN A N 1
ATOM 748 C CA . ASN A 1 94 ? 3.686 4.576 15.600 1.00 89.88 94 ASN A CA 1
ATOM 749 C C . ASN A 1 94 ? 4.118 3.115 15.390 1.00 89.88 94 ASN A C 1
ATOM 751 O O . ASN A 1 94 ? 5.242 2.844 14.990 1.00 89.88 94 ASN A O 1
ATOM 755 N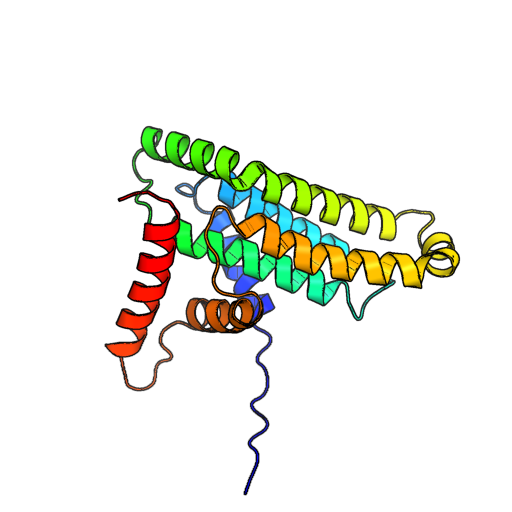 N . VAL A 1 95 ? 3.196 2.170 15.584 1.00 88.00 95 VAL A N 1
ATOM 756 C CA . VAL A 1 95 ? 3.452 0.734 15.376 1.00 88.00 95 VAL A CA 1
ATOM 757 C C . VAL A 1 95 ? 3.780 0.422 13.908 1.00 88.00 95 VAL A C 1
ATOM 759 O O . VAL A 1 95 ? 4.636 -0.410 13.622 1.00 88.00 95 VAL A O 1
ATOM 762 N N . GLY A 1 96 ? 3.129 1.112 12.971 1.00 91.69 96 GLY A N 1
ATOM 763 C CA . GLY A 1 96 ? 3.289 0.940 11.528 1.00 91.69 96 GLY A CA 1
ATOM 764 C C . GLY A 1 96 ? 4.256 1.924 10.863 1.00 91.69 96 GLY A C 1
ATOM 765 O O . GLY A 1 96 ? 4.146 2.173 9.655 1.00 91.69 96 GLY A O 1
ATOM 766 N N . GLU A 1 97 ? 5.191 2.513 11.612 1.00 94.19 97 GLU A N 1
ATOM 767 C CA . GLU A 1 97 ? 6.191 3.435 11.059 1.00 94.19 97 GLU A CA 1
ATOM 768 C C . GLU A 1 97 ? 6.996 2.769 9.933 1.00 94.19 97 GLU A C 1
ATOM 770 O O . GLU A 1 97 ? 7.122 3.319 8.836 1.00 94.19 97 GLU A O 1
ATOM 775 N N . GLU A 1 98 ? 7.451 1.538 10.168 1.00 94.94 98 GLU A N 1
ATOM 776 C CA . GLU A 1 98 ? 8.233 0.767 9.203 1.00 94.94 98 GLU A CA 1
ATOM 777 C C . GLU A 1 98 ? 7.433 0.444 7.932 1.00 94.94 98 GLU A C 1
ATOM 779 O O . GLU A 1 98 ? 7.936 0.602 6.819 1.00 94.94 98 GLU A O 1
ATOM 784 N N . LEU A 1 99 ? 6.152 0.087 8.068 1.00 95.19 99 LEU A N 1
ATOM 785 C CA . LEU A 1 99 ? 5.262 -0.112 6.920 1.00 95.19 99 LEU A CA 1
ATOM 786 C C . LEU A 1 99 ? 5.121 1.171 6.100 1.00 95.19 99 LEU A C 1
ATOM 788 O O . LEU A 1 99 ? 5.207 1.146 4.874 1.00 95.19 99 LEU A O 1
ATOM 792 N N . THR A 1 100 ? 4.967 2.309 6.775 1.00 95.50 100 THR A N 1
ATOM 793 C CA . THR A 1 100 ? 4.884 3.619 6.120 1.00 95.50 100 THR A CA 1
ATOM 794 C C . THR A 1 100 ? 6.163 3.936 5.349 1.00 95.50 100 THR A C 1
ATOM 796 O O . THR A 1 100 ? 6.100 4.433 4.222 1.00 95.50 100 THR A O 1
ATOM 799 N N . ARG A 1 101 ? 7.329 3.643 5.937 1.00 96.69 101 ARG A N 1
ATOM 800 C CA . ARG A 1 101 ? 8.637 3.827 5.297 1.00 96.69 101 ARG A CA 1
ATOM 801 C C . ARG A 1 101 ? 8.753 2.972 4.036 1.00 96.69 101 ARG A C 1
ATOM 803 O O . ARG A 1 101 ? 9.023 3.515 2.966 1.00 96.69 101 ARG A O 1
ATOM 810 N N . VAL A 1 102 ? 8.480 1.671 4.139 1.00 97.00 102 VAL A N 1
ATOM 811 C CA . VAL A 1 102 ? 8.575 0.731 3.011 1.00 97.00 102 VAL A CA 1
ATOM 812 C C . VAL A 1 102 ? 7.617 1.113 1.880 1.00 97.00 102 VAL A C 1
ATOM 814 O O . VAL A 1 102 ? 8.021 1.128 0.719 1.00 97.00 102 VAL A O 1
ATOM 817 N N . LEU A 1 103 ? 6.371 1.489 2.183 1.00 96.31 103 LEU A N 1
ATOM 818 C CA . LEU A 1 103 ? 5.410 1.905 1.154 1.00 96.31 103 LEU A CA 1
ATOM 819 C C . LEU A 1 103 ? 5.842 3.186 0.423 1.00 96.31 103 LEU A C 1
ATOM 821 O O . LEU A 1 103 ? 5.687 3.277 -0.796 1.00 96.31 103 LEU A O 1
ATOM 825 N N . LYS A 1 104 ? 6.440 4.150 1.133 1.00 95.38 104 LYS A N 1
ATOM 826 C CA . LYS A 1 104 ? 7.017 5.358 0.517 1.00 95.38 104 LYS A CA 1
ATOM 827 C C . LYS A 1 104 ? 8.211 5.035 -0.378 1.00 95.38 104 LYS A C 1
ATOM 829 O O . LYS A 1 104 ? 8.353 5.632 -1.444 1.00 95.38 104 LYS A O 1
ATOM 834 N N . GLU A 1 105 ? 9.058 4.092 0.025 1.00 95.88 105 GLU A N 1
ATOM 835 C CA . GLU A 1 105 ? 10.185 3.627 -0.791 1.00 95.88 105 GLU A CA 1
ATOM 836 C C . GLU A 1 105 ? 9.709 2.931 -2.065 1.00 95.88 105 GLU A C 1
ATOM 838 O O . GLU A 1 105 ? 10.204 3.243 -3.148 1.00 95.88 105 GLU A O 1
ATOM 843 N N . VAL A 1 106 ? 8.695 2.068 -1.954 1.00 96.06 106 VAL A N 1
ATOM 844 C CA . VAL A 1 106 ? 8.037 1.424 -3.099 1.00 96.06 106 VAL A CA 1
ATOM 845 C C . VAL A 1 106 ? 7.468 2.463 -4.061 1.00 96.06 106 VAL A C 1
ATOM 847 O O . VAL A 1 106 ? 7.725 2.398 -5.264 1.00 96.06 106 VAL A O 1
ATOM 850 N N . GLU A 1 107 ? 6.718 3.442 -3.551 1.00 93.88 107 GLU A N 1
ATOM 851 C CA . GLU A 1 107 ? 6.157 4.505 -4.382 1.00 93.88 107 GLU A CA 1
ATOM 852 C C . GLU A 1 107 ? 7.261 5.299 -5.095 1.00 93.88 107 GLU A C 1
ATOM 854 O O . GLU A 1 107 ? 7.219 5.461 -6.316 1.00 93.88 107 GLU A O 1
ATOM 859 N N . SER A 1 108 ? 8.276 5.748 -4.354 1.00 93.19 108 SER A N 1
ATOM 860 C CA . SER A 1 108 ? 9.412 6.502 -4.895 1.00 93.19 108 SER A CA 1
ATOM 861 C C . SER A 1 108 ? 10.158 5.722 -5.982 1.00 93.19 108 SER A C 1
ATOM 863 O O . SER A 1 108 ? 10.487 6.262 -7.046 1.00 93.19 108 SER A O 1
ATOM 865 N N . PHE A 1 109 ? 10.372 4.425 -5.759 1.00 93.62 109 PHE A N 1
ATOM 866 C CA . PHE A 1 109 ? 10.993 3.535 -6.728 1.00 93.62 109 PHE A CA 1
ATOM 867 C C . PHE A 1 109 ? 10.172 3.445 -8.022 1.00 93.62 109 PHE A C 1
ATOM 869 O O . PHE A 1 109 ? 10.716 3.651 -9.107 1.00 93.62 109 PHE A O 1
ATOM 876 N N . ILE A 1 110 ? 8.856 3.228 -7.933 1.00 92.81 110 ILE A N 1
ATOM 877 C CA . ILE A 1 110 ? 7.979 3.125 -9.112 1.00 92.81 110 ILE A CA 1
ATOM 878 C C . ILE A 1 110 ? 7.910 4.459 -9.867 1.00 92.81 110 ILE A C 1
ATOM 880 O O . ILE A 1 110 ? 7.983 4.482 -11.098 1.00 92.81 110 ILE A O 1
ATOM 884 N N . LEU A 1 111 ? 7.832 5.586 -9.157 1.00 91.38 111 LEU A N 1
ATOM 885 C CA . LEU A 1 111 ? 7.885 6.912 -9.780 1.00 91.38 111 LEU A CA 1
ATOM 886 C C . LEU A 1 111 ? 9.213 7.134 -10.515 1.00 91.38 111 LEU A C 1
ATOM 888 O O . LEU A 1 111 ? 9.222 7.663 -11.628 1.00 91.38 111 LEU A O 1
ATOM 892 N N . THR A 1 112 ? 10.322 6.656 -9.948 1.00 89.94 112 THR A N 1
ATOM 893 C CA . THR A 1 112 ? 11.641 6.694 -10.591 1.00 89.94 112 THR A CA 1
ATOM 894 C C . THR A 1 112 ? 11.679 5.830 -11.854 1.00 89.94 112 THR A C 1
ATOM 896 O O . THR A 1 112 ? 12.181 6.281 -12.887 1.00 89.94 112 THR A O 1
ATOM 899 N N . LEU A 1 113 ? 11.098 4.624 -11.816 1.00 89.00 113 LEU A N 1
ATOM 900 C CA . LEU A 1 113 ? 10.959 3.756 -12.993 1.00 89.00 113 LEU A CA 1
ATOM 901 C C . LEU A 1 113 ? 10.120 4.398 -14.103 1.00 89.00 113 LEU A C 1
ATOM 903 O O . LEU A 1 113 ? 10.343 4.117 -15.278 1.00 89.00 113 LEU A O 1
ATOM 907 N N . ASN A 1 114 ? 9.174 5.266 -13.753 1.00 88.44 114 ASN A N 1
ATOM 908 C CA . ASN A 1 114 ? 8.316 5.964 -14.709 1.00 88.44 114 ASN A CA 1
ATOM 909 C C . ASN A 1 114 ? 8.908 7.289 -15.222 1.00 88.44 114 ASN A C 1
ATOM 911 O O . ASN A 1 114 ? 8.354 7.886 -16.153 1.00 88.44 114 ASN A O 1
ATOM 915 N N . GLY A 1 115 ? 10.037 7.732 -14.662 1.00 86.44 115 GLY A N 1
ATOM 916 C CA . GLY A 1 115 ? 10.682 9.009 -14.962 1.00 86.44 115 GLY A CA 1
ATOM 917 C C . GLY A 1 115 ? 11.223 9.151 -16.391 1.00 86.44 115 GLY A C 1
ATOM 918 O O . GLY A 1 115 ? 11.137 8.256 -17.231 1.00 86.44 115 GLY A O 1
ATOM 919 N N . THR A 1 116 ? 11.818 10.307 -16.683 1.00 81.31 116 THR A N 1
ATOM 920 C CA . THR A 1 116 ? 12.312 10.680 -18.024 1.00 81.31 116 THR A CA 1
ATOM 921 C C . THR A 1 116 ? 13.423 9.764 -18.545 1.00 81.31 116 THR A C 1
ATOM 923 O O . THR A 1 116 ? 13.479 9.492 -19.742 1.00 81.31 116 THR A O 1
ATOM 926 N N . ALA A 1 117 ? 14.260 9.217 -17.659 1.00 83.00 117 ALA A N 1
ATOM 927 C CA . ALA A 1 117 ? 15.356 8.306 -18.006 1.00 83.00 117 ALA A CA 1
ATOM 928 C C . ALA A 1 117 ? 14.958 6.813 -18.023 1.00 83.00 117 ALA A C 1
ATOM 930 O O . ALA A 1 117 ? 15.828 5.942 -18.099 1.00 83.00 117 ALA A O 1
ATOM 931 N N . ARG A 1 118 ? 13.657 6.491 -17.959 1.00 82.19 118 ARG A N 1
ATOM 932 C CA . ARG A 1 118 ? 13.148 5.120 -17.762 1.00 82.19 118 ARG A CA 1
ATOM 933 C C . ARG A 1 118 ? 13.668 4.073 -18.745 1.00 82.19 118 ARG A C 1
ATOM 935 O O . ARG A 1 118 ? 13.973 2.962 -18.335 1.00 82.19 118 ARG A O 1
ATOM 942 N N . MET A 1 119 ? 13.804 4.417 -20.028 1.00 83.44 119 MET A N 1
ATOM 943 C CA . MET A 1 119 ? 14.309 3.481 -21.043 1.00 83.44 119 MET A CA 1
ATOM 944 C C . MET A 1 119 ? 15.787 3.139 -20.815 1.00 83.44 119 MET A C 1
ATOM 946 O O . MET A 1 119 ? 16.165 1.973 -20.869 1.00 83.44 119 MET A O 1
ATOM 950 N N . ILE A 1 120 ? 16.614 4.151 -20.531 1.00 84.25 120 ILE A N 1
ATOM 951 C CA . ILE A 1 120 ? 18.046 3.972 -20.254 1.00 84.25 120 ILE A CA 1
ATOM 952 C C . ILE A 1 120 ? 18.217 3.130 -18.991 1.00 84.25 120 ILE A C 1
ATOM 954 O O . ILE A 1 120 ? 18.986 2.171 -18.988 1.00 84.25 120 ILE A O 1
ATOM 958 N N . ARG A 1 121 ? 17.452 3.448 -17.940 1.00 85.94 121 ARG A N 1
ATOM 959 C CA . ARG A 1 121 ? 17.466 2.683 -16.696 1.00 85.94 121 ARG A CA 1
ATOM 960 C C . ARG A 1 121 ? 17.083 1.228 -16.931 1.00 85.94 121 ARG A C 1
ATOM 962 O O . ARG A 1 121 ? 17.833 0.356 -16.520 1.00 85.94 121 ARG A O 1
ATOM 969 N N . TYR A 1 122 ? 15.977 0.970 -17.626 1.00 83.12 122 TYR A N 1
ATOM 970 C CA . TYR A 1 122 ? 15.528 -0.393 -17.902 1.00 83.12 122 TYR A CA 1
ATOM 971 C C . TYR A 1 122 ? 16.596 -1.214 -18.637 1.00 83.12 122 TYR A C 1
ATOM 973 O O . TYR A 1 122 ? 16.886 -2.343 -18.250 1.00 83.12 122 TYR A O 1
ATOM 981 N N . ASN A 1 123 ? 17.231 -0.630 -19.654 1.00 83.88 123 ASN A N 1
ATOM 982 C CA . ASN A 1 123 ? 18.259 -1.320 -20.431 1.00 83.88 123 ASN A CA 1
ATOM 983 C C . ASN A 1 123 ? 19.523 -1.628 -19.612 1.00 83.88 123 ASN A C 1
ATOM 985 O O . ASN A 1 123 ? 20.147 -2.661 -19.835 1.00 83.88 123 ASN A O 1
ATOM 989 N N . LEU A 1 124 ? 19.906 -0.748 -18.681 1.00 84.75 124 LEU A N 1
ATOM 990 C CA . LEU A 1 124 ? 21.131 -0.896 -17.885 1.00 84.75 124 LEU A CA 1
ATOM 991 C C . LEU A 1 124 ? 20.921 -1.680 -16.582 1.00 84.75 124 LEU A C 1
ATOM 993 O O . LEU A 1 124 ? 21.803 -2.420 -16.158 1.00 84.75 124 LEU A O 1
ATOM 997 N N . TYR A 1 125 ? 19.761 -1.519 -15.951 1.00 86.94 125 TYR A N 1
ATOM 998 C CA . TYR A 1 125 ? 19.479 -1.973 -14.590 1.00 86.94 125 TYR A CA 1
ATOM 999 C C . TYR A 1 125 ? 18.248 -2.877 -14.491 1.00 86.94 125 TYR A C 1
ATOM 1001 O O . TYR A 1 125 ? 17.900 -3.276 -13.388 1.00 86.94 125 TYR A O 1
ATOM 1009 N N . GLY A 1 126 ? 17.599 -3.267 -15.592 1.00 81.94 126 GLY A N 1
ATOM 1010 C CA . GLY A 1 126 ? 16.328 -4.002 -15.540 1.00 81.94 126 GLY A CA 1
ATOM 1011 C C . GLY A 1 126 ? 16.363 -5.299 -14.713 1.00 81.94 126 GLY A C 1
ATOM 1012 O O . GLY A 1 126 ? 15.402 -5.609 -14.013 1.00 81.94 126 GLY A O 1
ATOM 1013 N N . GLN A 1 127 ? 17.472 -6.047 -14.723 1.00 83.38 127 GLN A N 1
ATOM 1014 C CA . GLN A 1 127 ? 17.621 -7.229 -13.854 1.00 83.38 127 GLN A CA 1
ATOM 1015 C C . GLN A 1 127 ? 17.739 -6.853 -12.371 1.00 83.38 127 GLN A C 1
ATOM 1017 O O . GLN A 1 127 ? 17.144 -7.512 -11.521 1.00 83.38 127 GLN A O 1
ATOM 1022 N N . TYR A 1 128 ? 18.467 -5.775 -12.066 1.00 87.00 128 TYR A N 1
ATOM 1023 C CA . TYR A 1 128 ? 18.577 -5.244 -10.709 1.00 87.00 128 TYR A CA 1
ATOM 1024 C C . TYR A 1 128 ? 17.219 -4.737 -10.215 1.00 87.00 128 TYR A C 1
ATOM 1026 O O . TYR A 1 128 ? 16.765 -5.158 -9.159 1.00 87.00 128 TYR A O 1
ATOM 1034 N N . ASP A 1 129 ? 16.521 -3.936 -11.026 1.00 90.12 129 ASP A N 1
ATOM 1035 C CA . ASP A 1 129 ? 15.185 -3.429 -10.715 1.00 90.12 129 ASP A CA 1
ATOM 1036 C C . ASP A 1 129 ? 14.198 -4.590 -10.475 1.00 90.12 129 ASP A C 1
ATOM 1038 O O . ASP A 1 129 ? 13.377 -4.520 -9.563 1.00 90.12 129 ASP A O 1
ATOM 1042 N N . ARG A 1 130 ? 14.312 -5.708 -11.211 1.00 91.38 130 ARG A N 1
ATOM 1043 C CA . ARG A 1 130 ? 13.497 -6.911 -10.963 1.00 91.38 130 ARG A CA 1
ATOM 1044 C C . ARG A 1 130 ? 13.778 -7.544 -9.599 1.00 91.38 130 ARG A C 1
ATOM 1046 O O . ARG A 1 130 ? 12.829 -7.880 -8.894 1.00 91.38 130 ARG A O 1
ATOM 1053 N N . ALA A 1 131 ? 15.048 -7.696 -9.229 1.00 92.31 131 ALA A N 1
ATOM 1054 C CA . ALA A 1 131 ? 15.428 -8.204 -7.912 1.00 92.31 131 ALA A CA 1
ATOM 1055 C C . ALA A 1 131 ? 14.937 -7.264 -6.798 1.00 92.31 131 ALA A C 1
ATOM 1057 O O . ALA A 1 131 ? 14.337 -7.720 -5.829 1.00 92.31 131 ALA A O 1
ATOM 1058 N N . THR A 1 132 ? 15.084 -5.950 -6.985 1.00 93.81 132 THR A N 1
ATOM 1059 C CA . THR A 1 132 ? 14.572 -4.928 -6.064 1.00 93.81 132 THR A CA 1
ATOM 1060 C C . THR A 1 132 ? 13.055 -5.018 -5.889 1.00 93.81 132 THR A C 1
ATOM 1062 O O . THR A 1 132 ? 12.567 -4.954 -4.764 1.00 93.81 132 THR A O 1
ATOM 1065 N N . ILE A 1 133 ? 12.292 -5.231 -6.967 1.00 94.12 133 ILE A N 1
ATOM 1066 C CA . ILE A 1 133 ? 10.833 -5.418 -6.890 1.00 94.12 133 ILE A CA 1
ATOM 1067 C C . ILE A 1 133 ? 10.475 -6.644 -6.035 1.00 94.12 133 ILE A C 1
ATOM 1069 O O . ILE A 1 133 ? 9.555 -6.567 -5.224 1.00 94.12 133 ILE A O 1
ATOM 1073 N N . GLN A 1 134 ? 11.202 -7.757 -6.175 1.00 93.69 134 GLN A N 1
ATOM 1074 C CA . GLN A 1 134 ? 10.992 -8.946 -5.337 1.00 93.69 134 GLN A CA 1
ATOM 1075 C C . GLN A 1 134 ? 11.330 -8.675 -3.870 1.00 93.69 134 GLN A C 1
ATOM 1077 O O . GLN A 1 134 ? 10.561 -9.057 -2.989 1.00 93.69 134 GLN A O 1
ATOM 1082 N N . THR A 1 135 ? 12.434 -7.970 -3.603 1.00 95.19 135 THR A N 1
ATOM 1083 C CA . THR A 1 135 ? 12.788 -7.534 -2.247 1.00 95.19 135 THR A CA 1
ATOM 1084 C C . THR A 1 135 ? 11.670 -6.698 -1.638 1.00 95.19 135 THR A C 1
ATOM 1086 O O . THR A 1 135 ? 11.275 -6.965 -0.510 1.00 95.19 135 THR A O 1
ATOM 1089 N N . TYR A 1 136 ? 11.090 -5.759 -2.389 1.00 96.12 136 TYR A N 1
ATOM 1090 C CA . TYR A 1 136 ? 9.977 -4.959 -1.888 1.00 96.12 136 TYR A CA 1
ATOM 1091 C C . TYR A 1 136 ? 8.730 -5.781 -1.560 1.00 96.12 136 TYR A C 1
ATOM 1093 O O . TYR A 1 136 ? 8.073 -5.470 -0.571 1.00 96.12 136 TYR A O 1
ATOM 1101 N N . MET A 1 137 ? 8.409 -6.839 -2.315 1.00 93.25 137 MET A N 1
ATOM 1102 C CA . MET A 1 137 ? 7.289 -7.719 -1.946 1.00 93.25 137 MET A CA 1
ATOM 1103 C C . MET A 1 137 ? 7.500 -8.338 -0.558 1.00 93.25 137 MET A C 1
ATOM 1105 O O . MET A 1 137 ? 6.590 -8.291 0.271 1.00 93.25 137 MET A O 1
ATOM 1109 N N . ALA A 1 138 ? 8.709 -8.841 -0.288 1.00 92.31 138 ALA A N 1
ATOM 1110 C CA . ALA A 1 138 ? 9.068 -9.398 1.013 1.00 92.31 138 ALA A CA 1
ATOM 1111 C C . ALA A 1 138 ? 9.105 -8.319 2.110 1.00 92.31 138 ALA A C 1
ATOM 1113 O O . ALA A 1 138 ? 8.570 -8.523 3.196 1.00 92.31 138 ALA A O 1
ATOM 1114 N N . SER A 1 139 ? 9.679 -7.143 1.829 1.00 95.06 139 SER A N 1
ATOM 1115 C CA . SER A 1 139 ? 9.764 -6.037 2.792 1.00 95.06 139 SER A CA 1
ATOM 1116 C C . SER A 1 139 ? 8.392 -5.499 3.191 1.00 95.06 139 SER A C 1
ATOM 1118 O O . SER A 1 139 ? 8.182 -5.209 4.364 1.00 95.06 139 SER A O 1
ATOM 1120 N N . VAL A 1 140 ? 7.443 -5.398 2.254 1.00 93.94 140 VAL A N 1
ATOM 1121 C CA . VAL A 1 140 ? 6.063 -4.971 2.548 1.00 93.9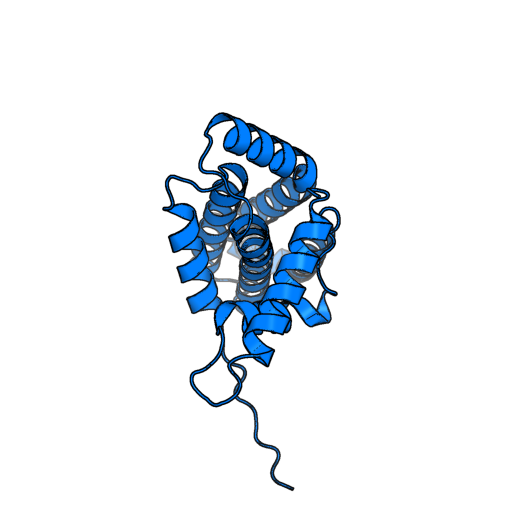4 140 VAL A CA 1
ATOM 1122 C C . VAL A 1 140 ? 5.399 -5.939 3.526 1.00 93.94 140 VAL A C 1
ATOM 1124 O O . VAL A 1 140 ? 4.738 -5.503 4.467 1.00 93.94 140 VAL A O 1
ATOM 1127 N N . TYR A 1 141 ? 5.609 -7.245 3.350 1.00 89.69 141 TYR A N 1
ATOM 1128 C CA . TYR A 1 141 ? 5.108 -8.238 4.292 1.00 89.69 141 TYR A CA 1
ATOM 1129 C C . TYR A 1 141 ? 5.842 -8.196 5.638 1.00 89.69 141 TYR A C 1
ATOM 1131 O O . TYR A 1 141 ? 5.210 -8.184 6.690 1.00 89.69 141 TYR A O 1
ATOM 1139 N N . GLN A 1 142 ? 7.172 -8.122 5.637 1.00 91.06 142 GLN A N 1
ATOM 1140 C CA . GLN A 1 142 ? 7.957 -8.055 6.870 1.00 91.06 142 GLN A CA 1
ATOM 1141 C C . GLN A 1 142 ? 7.595 -6.823 7.713 1.00 91.06 142 GLN A C 1
ATOM 1143 O O . GLN A 1 142 ? 7.543 -6.904 8.942 1.00 91.06 142 GLN A O 1
ATOM 1148 N N . ALA A 1 143 ? 7.285 -5.702 7.063 1.00 92.19 143 ALA A N 1
ATOM 1149 C CA . ALA A 1 143 ? 6.861 -4.476 7.725 1.00 92.19 143 ALA A CA 1
ATOM 1150 C C . ALA A 1 143 ? 5.480 -4.584 8.394 1.00 92.19 143 ALA A C 1
ATOM 1152 O O . ALA A 1 143 ? 5.158 -3.765 9.253 1.00 92.19 143 ALA A O 1
ATOM 1153 N N . LEU A 1 144 ? 4.679 -5.607 8.062 1.00 88.19 144 LEU A N 1
ATOM 1154 C CA . LEU A 1 144 ? 3.470 -5.932 8.815 1.00 88.19 144 LEU A CA 1
ATOM 1155 C C . LEU A 1 144 ? 3.751 -6.650 10.135 1.00 88.19 144 LEU A C 1
ATOM 1157 O O . LEU A 1 144 ? 2.831 -6.741 10.935 1.00 88.19 144 LEU A O 1
ATOM 1161 N N . SER A 1 145 ? 4.964 -7.154 10.392 1.00 86.12 145 SER A N 1
ATOM 1162 C CA . SER 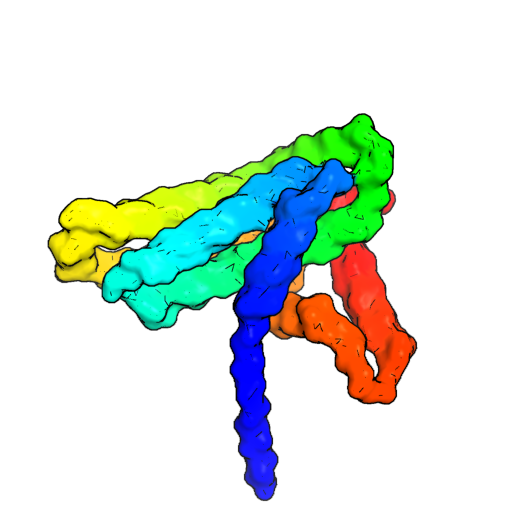A 1 145 ? 5.261 -7.965 11.588 1.00 86.12 145 SER A CA 1
ATOM 1163 C C . SER A 1 145 ? 4.793 -7.388 12.935 1.00 86.12 145 SER A C 1
ATOM 1165 O O . SER A 1 145 ? 4.338 -8.190 13.751 1.00 86.12 145 SER A O 1
ATOM 1167 N N . PRO A 1 146 ? 4.790 -6.060 13.190 1.00 84.44 146 PRO A N 1
ATOM 1168 C CA . PRO A 1 146 ? 4.237 -5.511 14.433 1.00 84.44 146 PRO A CA 1
ATOM 1169 C C . PRO A 1 146 ? 2.731 -5.774 14.601 1.00 84.44 146 PRO A C 1
ATOM 1171 O O . PRO A 1 146 ? 2.214 -5.784 15.712 1.00 84.44 146 PRO A O 1
ATOM 1174 N N . PHE A 1 147 ? 2.042 -6.030 13.489 1.00 81.25 147 PHE A N 1
ATOM 1175 C CA . PHE A 1 147 ? 0.648 -6.443 13.392 1.00 81.25 147 PHE A CA 1
ATOM 1176 C C . PHE A 1 147 ? 0.515 -7.958 13.171 1.00 81.25 147 PHE A C 1
ATOM 1178 O O . PHE A 1 147 ? -0.490 -8.395 12.621 1.00 81.25 147 PHE A O 1
ATOM 1185 N N . ASN A 1 148 ? 1.516 -8.762 13.558 1.00 78.31 148 ASN A N 1
ATOM 1186 C CA . ASN A 1 148 ? 1.446 -10.229 13.657 1.00 78.31 148 ASN A CA 1
ATOM 1187 C C . ASN A 1 148 ? 0.670 -10.917 12.501 1.00 78.31 148 ASN A C 1
ATOM 1189 O O . ASN A 1 148 ? -0.269 -11.679 12.746 1.00 78.31 148 ASN A O 1
ATOM 1193 N N . PRO A 1 149 ? 1.004 -10.639 11.231 1.00 79.25 149 PRO A N 1
ATOM 1194 C CA . PRO A 1 149 ? 0.201 -11.074 10.097 1.00 79.25 149 PRO A CA 1
ATOM 1195 C C . PRO A 1 149 ? 0.173 -12.611 9.989 1.00 79.25 149 PRO A C 1
ATOM 1197 O O . PRO A 1 149 ? 1.068 -13.286 10.509 1.00 79.25 149 PRO A O 1
ATOM 1200 N N . PRO A 1 150 ? -0.826 -13.195 9.295 1.00 79.31 150 PRO A N 1
ATOM 1201 C CA . PRO A 1 150 ? -0.751 -14.600 8.896 1.00 79.31 150 PRO A CA 1
ATOM 1202 C C . PRO A 1 150 ? 0.488 -14.823 8.025 1.00 79.31 150 PRO A C 1
ATOM 1204 O O . PRO A 1 150 ? 0.948 -13.881 7.381 1.00 79.31 150 PRO A O 1
ATOM 1207 N N . ALA A 1 151 ? 0.986 -16.062 7.966 1.00 82.19 151 ALA A N 1
ATOM 1208 C CA . ALA A 1 151 ? 2.181 -16.409 7.196 1.00 82.19 151 ALA A CA 1
ATOM 1209 C C . ALA A 1 151 ? 2.121 -15.881 5.748 1.00 82.19 151 ALA A C 1
ATOM 1211 O O . ALA A 1 151 ? 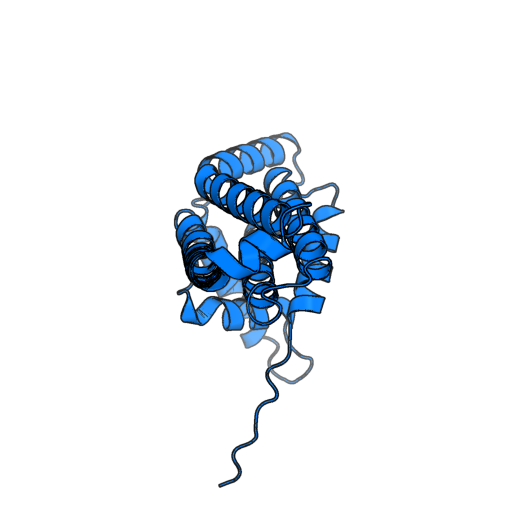1.053 -15.845 5.136 1.00 82.19 151 ALA A O 1
ATOM 1212 N N . GLU A 1 152 ? 3.270 -15.528 5.158 1.00 80.81 152 GLU A N 1
ATOM 1213 C CA . GLU A 1 152 ? 3.323 -14.883 3.833 1.00 80.81 152 GLU A CA 1
ATOM 1214 C C . GLU A 1 152 ? 2.618 -15.702 2.740 1.00 80.81 152 GLU A C 1
ATOM 1216 O O . GLU A 1 152 ? 1.932 -15.157 1.868 1.00 80.81 152 GLU A O 1
ATOM 1221 N N . SER A 1 153 ? 2.746 -17.030 2.829 1.00 82.62 153 SER A N 1
ATOM 1222 C CA . SER A 1 153 ? 2.106 -18.008 1.946 1.00 82.62 153 SER A CA 1
ATOM 1223 C C . SER A 1 153 ? 0.582 -18.069 2.086 1.00 82.62 153 SER A C 1
ATOM 1225 O O . SER A 1 153 ? -0.094 -18.608 1.213 1.00 82.62 153 SER A O 1
ATOM 1227 N N . GLU A 1 154 ? 0.029 -17.534 3.172 1.00 81.62 154 GLU A N 1
ATOM 1228 C CA . GLU A 1 154 ? -1.393 -17.587 3.513 1.00 81.62 154 GLU A CA 1
ATOM 1229 C C . GLU A 1 154 ? -2.118 -16.256 3.294 1.00 81.62 154 GLU A C 1
ATOM 1231 O O . GLU A 1 154 ? -3.350 -16.237 3.345 1.00 81.62 154 GLU A O 1
ATOM 1236 N N . ILE A 1 155 ? -1.402 -15.157 3.013 1.00 81.56 155 ILE A N 1
ATOM 1237 C CA . ILE A 1 155 ? -1.994 -13.816 2.852 1.00 81.56 155 ILE A CA 1
ATOM 1238 C C . ILE A 1 155 ? -3.094 -13.820 1.800 1.00 81.56 155 ILE A C 1
ATOM 1240 O O . ILE A 1 155 ? -4.227 -13.461 2.108 1.00 81.56 155 ILE A O 1
ATOM 1244 N N . THR A 1 156 ? -2.785 -14.247 0.574 1.00 82.12 156 THR A N 1
ATOM 1245 C CA . THR A 1 156 ? -3.739 -14.196 -0.540 1.00 82.12 156 THR A CA 1
ATOM 1246 C C . THR A 1 156 ? -5.000 -14.999 -0.222 1.00 82.12 156 THR A C 1
ATOM 1248 O O . THR A 1 156 ? -6.108 -14.531 -0.466 1.00 82.12 156 THR A O 1
ATOM 1251 N N . ASN A 1 157 ? -4.858 -16.171 0.405 1.00 79.69 157 ASN A N 1
ATOM 1252 C CA . ASN A 1 157 ? -5.995 -16.997 0.823 1.00 79.69 157 ASN A CA 1
ATOM 1253 C C . ASN A 1 157 ? -6.801 -16.326 1.953 1.00 79.69 157 ASN A C 1
ATOM 1255 O O . ASN A 1 157 ? -8.029 -16.285 1.912 1.00 79.69 157 ASN A O 1
ATOM 1259 N N . SER A 1 158 ? -6.116 -15.744 2.937 1.00 77.62 158 SER A N 1
ATOM 1260 C CA . SER A 1 158 ? -6.740 -15.007 4.042 1.00 77.62 158 SER A CA 1
ATOM 1261 C C . SER A 1 158 ? -7.547 -13.816 3.529 1.00 77.62 158 SER A C 1
ATOM 1263 O O . SER A 1 158 ? -8.722 -13.670 3.857 1.00 77.62 158 SER A O 1
ATOM 1265 N N . VAL A 1 159 ? -6.956 -13.017 2.640 1.00 82.25 159 VAL A N 1
ATOM 1266 C CA . VAL A 1 159 ? -7.619 -11.887 1.984 1.00 82.25 159 VAL A CA 1
ATOM 1267 C C . VAL A 1 159 ? -8.790 -12.359 1.123 1.00 82.25 159 VAL A C 1
ATOM 1269 O O . VAL A 1 159 ? -9.865 -11.764 1.180 1.00 82.25 159 VAL A O 1
ATOM 1272 N N . GLN A 1 160 ? -8.637 -13.460 0.383 1.00 81.25 160 GLN A N 1
ATOM 1273 C CA . GLN A 1 160 ? -9.715 -14.041 -0.416 1.00 81.25 160 GLN A CA 1
ATOM 1274 C C . GLN A 1 160 ? -10.927 -14.422 0.444 1.00 81.25 160 GLN A C 1
ATOM 1276 O O . GLN A 1 160 ? -12.063 -14.122 0.077 1.00 81.25 160 GLN A O 1
ATOM 1281 N N . LYS A 1 161 ? -10.698 -15.042 1.605 1.00 78.31 161 LYS A N 1
ATOM 1282 C CA . LYS A 1 161 ? -11.763 -15.389 2.557 1.00 78.31 161 LYS A CA 1
ATOM 1283 C C . LYS A 1 161 ? -12.443 -14.149 3.136 1.00 78.31 161 LYS A C 1
ATOM 1285 O O . LYS A 1 161 ? -13.666 -14.122 3.247 1.00 78.31 161 LYS A O 1
ATOM 1290 N N . LEU A 1 162 ? -11.664 -13.121 3.474 1.00 77.44 162 LEU A N 1
ATOM 1291 C CA . LEU A 1 162 ? -12.187 -11.866 4.018 1.00 77.44 162 LEU A CA 1
ATOM 1292 C C . LEU A 1 162 ? -13.038 -11.107 2.994 1.00 77.44 162 LEU A C 1
ATOM 1294 O O . LEU A 1 162 ? -14.090 -10.578 3.347 1.00 77.44 162 LEU A O 1
ATOM 1298 N N . ILE A 1 163 ? -12.624 -11.103 1.725 1.00 77.75 163 ILE A N 1
ATOM 1299 C CA . ILE A 1 163 ? -13.259 -10.275 0.699 1.00 77.75 163 ILE A CA 1
ATOM 1300 C C . ILE A 1 163 ? -14.463 -10.913 0.014 1.00 77.75 163 ILE A C 1
ATOM 1302 O O . ILE A 1 163 ? -15.353 -10.209 -0.463 1.00 77.75 163 ILE A O 1
ATOM 1306 N N . VAL A 1 164 ? -14.494 -12.243 -0.081 1.00 68.19 164 VAL A N 1
ATOM 1307 C CA . VAL A 1 164 ? -15.624 -12.962 -0.683 1.00 68.19 164 VAL A CA 1
ATOM 1308 C C . VAL A 1 164 ? -16.809 -13.025 0.287 1.00 68.19 164 VAL A C 1
ATOM 1310 O O . VAL A 1 164 ? -17.946 -13.131 -0.168 1.00 68.19 164 VAL A O 1
ATOM 1313 N N . GLY A 1 165 ? -16.569 -12.877 1.596 1.00 55.25 165 GLY A N 1
ATOM 1314 C CA . GLY A 1 165 ? -17.593 -13.074 2.621 1.00 55.25 165 GLY A CA 1
ATOM 1315 C C . GLY A 1 165 ? -18.159 -14.502 2.599 1.00 55.25 165 GLY A C 1
ATOM 1316 O O . GLY A 1 165 ? -17.720 -15.333 1.797 1.00 55.25 165 GLY A O 1
ATOM 1317 N N . PRO A 1 166 ? -19.141 -14.827 3.457 1.00 43.28 166 PRO A N 1
ATOM 1318 C CA . PRO A 1 166 ? -19.906 -16.053 3.298 1.00 43.28 166 PRO A CA 1
ATOM 1319 C C . PRO A 1 166 ? -20.590 -16.004 1.933 1.00 43.28 166 PRO A C 1
ATOM 1321 O O . PRO A 1 166 ? -21.522 -15.227 1.724 1.00 43.28 166 PRO A O 1
ATOM 1324 N N . GLY A 1 167 ? -20.120 -16.816 0.989 1.00 38.41 167 GLY A N 1
ATOM 1325 C CA . GLY A 1 167 ? -20.881 -17.088 -0.218 1.00 38.41 167 GLY A CA 1
ATOM 1326 C C . GLY A 1 167 ? -22.262 -17.601 0.182 1.00 38.41 167 GLY A C 1
ATOM 1327 O O . GLY A 1 167 ? -22.399 -18.434 1.077 1.00 38.41 167 GLY A O 1
ATOM 1328 N N . THR A 1 168 ? -23.291 -17.080 -0.471 1.00 40.38 168 THR A N 1
ATOM 1329 C CA . THR A 1 168 ? -24.647 -17.622 -0.471 1.00 40.38 168 THR A CA 1
ATOM 1330 C C . THR A 1 168 ? -24.614 -19.070 -0.970 1.00 40.38 168 THR A C 1
ATOM 1332 O O . THR A 1 168 ? -24.674 -19.337 -2.165 1.00 40.38 168 THR A O 1
ATOM 1335 N N . GLY A 1 169 ? -24.451 -20.008 -0.041 1.00 38.59 169 GLY A N 1
ATOM 1336 C CA . GLY A 1 169 ? -24.358 -21.439 -0.306 1.00 38.59 169 GLY A CA 1
ATOM 1337 C C . GLY A 1 169 ? -23.968 -22.183 0.966 1.00 38.59 169 GLY A C 1
ATOM 1338 O O . GLY A 1 169 ? -22.791 -22.424 1.199 1.00 38.59 169 GLY A O 1
ATOM 1339 N N . ASP A 1 170 ? -24.971 -22.464 1.799 1.00 39.81 170 ASP A N 1
ATOM 1340 C CA . ASP A 1 170 ? -24.990 -23.454 2.881 1.00 39.81 170 ASP A CA 1
ATOM 1341 C C . ASP A 1 170 ? -23.731 -23.580 3.752 1.00 39.81 170 ASP A C 1
ATOM 1343 O O . ASP A 1 170 ? -22.936 -24.500 3.582 1.00 39.81 170 ASP A O 1
ATOM 1347 N N . SER A 1 171 ? -23.591 -22.680 4.737 1.00 41.81 171 SER A N 1
ATOM 1348 C CA . SER A 1 171 ? -23.045 -22.930 6.096 1.00 41.81 171 SER A CA 1
ATOM 1349 C C . SER A 1 171 ? -22.849 -21.598 6.837 1.00 41.81 171 SER A C 1
ATOM 1351 O O . SER A 1 171 ? -21.733 -21.125 7.062 1.00 41.81 171 SER A O 1
ATOM 1353 N N . SER A 1 172 ? -23.958 -20.958 7.219 1.00 43.28 172 SER A N 1
ATOM 1354 C CA . SER A 1 172 ? -23.988 -19.624 7.842 1.00 43.28 172 SER A CA 1
ATOM 1355 C C . SER A 1 172 ? -23.289 -19.523 9.208 1.00 43.28 172 SER A C 1
ATOM 1357 O O . SER A 1 172 ? -22.980 -18.412 9.630 1.00 43.28 172 SER A O 1
ATOM 1359 N N . ALA A 1 173 ? -22.993 -20.645 9.875 1.00 45.00 173 ALA A N 1
ATOM 1360 C CA . ALA A 1 173 ? -22.329 -20.682 11.184 1.00 45.00 173 ALA A CA 1
ATOM 1361 C C . ALA A 1 173 ? -20.793 -20.838 11.114 1.00 45.00 173 ALA A C 1
ATOM 1363 O O . ALA A 1 173 ? -20.084 -20.328 11.975 1.00 45.00 173 ALA A O 1
ATOM 1364 N N . GLN A 1 174 ? -20.258 -21.509 10.086 1.00 40.06 174 GLN A N 1
ATOM 1365 C CA . GLN A 1 174 ? -18.808 -21.731 9.937 1.00 40.06 174 GLN A CA 1
ATOM 1366 C C . GLN A 1 174 ? -18.102 -20.542 9.281 1.00 40.06 174 GLN A C 1
ATOM 1368 O O . GLN A 1 174 ? -16.980 -20.200 9.643 1.00 40.06 174 GLN A O 1
ATOM 1373 N N . SER A 1 175 ? -18.762 -19.872 8.333 1.00 38.22 175 SER A N 1
ATOM 1374 C CA . SER A 1 175 ? -18.180 -18.693 7.685 1.00 38.22 175 SER A CA 1
ATOM 1375 C C . SER A 1 175 ? -18.147 -17.472 8.606 1.00 38.22 175 SER A C 1
ATOM 1377 O O . SER A 1 175 ? -17.246 -16.645 8.484 1.00 38.22 175 SER A O 1
ATOM 1379 N N . THR A 1 176 ? -19.106 -17.362 9.528 1.00 47.62 176 THR A N 1
ATOM 1380 C CA . THR A 1 176 ? -19.101 -16.343 10.582 1.00 47.62 176 THR A CA 1
ATOM 1381 C C . THR A 1 176 ? -18.074 -16.672 11.655 1.00 47.62 176 THR A C 1
ATOM 1383 O O . THR A 1 176 ? -17.362 -15.759 12.051 1.00 47.62 176 THR A O 1
ATOM 1386 N N . SER A 1 177 ? -17.911 -17.939 12.067 1.00 44.03 177 SER A N 1
ATOM 1387 C CA . SER A 1 177 ? -16.868 -18.306 13.039 1.00 44.03 177 SER A CA 1
ATOM 1388 C C . SER A 1 177 ? -15.461 -18.043 12.503 1.00 44.03 177 SER A C 1
ATOM 1390 O O . SER A 1 177 ? -14.637 -17.517 13.231 1.00 44.03 177 SER A O 1
ATOM 1392 N N . LEU A 1 178 ? -15.197 -18.317 11.221 1.00 44.62 178 LEU A N 1
ATOM 1393 C CA . LEU A 1 178 ? -13.875 -18.110 10.624 1.00 44.62 178 LEU A CA 1
ATOM 1394 C C . LEU A 1 178 ? -13.546 -16.623 10.401 1.00 44.62 178 LEU A C 1
ATOM 1396 O O . LEU A 1 178 ? -12.398 -16.211 10.551 1.00 44.62 178 LEU A O 1
ATOM 1400 N N . GLN A 1 179 ? -14.548 -15.807 10.052 1.00 48.31 179 GLN A N 1
ATOM 1401 C CA . GLN A 1 179 ? -14.396 -14.350 10.034 1.00 48.31 179 GLN A CA 1
ATOM 1402 C C . GLN A 1 179 ? -14.164 -13.814 11.441 1.00 48.31 179 GLN A C 1
ATOM 1404 O O . GLN A 1 179 ? -13.285 -12.979 11.605 1.00 48.31 179 GLN A O 1
ATOM 1409 N N . LEU A 1 180 ? -14.894 -14.323 12.439 1.00 47.81 180 LEU A N 1
ATOM 1410 C CA . LEU A 1 180 ? -14.693 -13.977 13.841 1.00 47.81 180 LEU A CA 1
ATOM 1411 C C . LEU A 1 180 ? -13.304 -14.404 14.322 1.00 47.81 180 LEU A C 1
ATOM 1413 O O . LEU A 1 180 ? -12.680 -13.627 15.017 1.00 47.81 180 LEU A O 1
ATOM 1417 N N . ASP A 1 181 ? -12.790 -15.563 13.911 1.00 50.00 181 ASP A N 1
ATOM 1418 C CA . ASP A 1 181 ? -11.455 -16.046 14.271 1.00 50.00 181 ASP A CA 1
ATOM 1419 C C . ASP A 1 181 ? -10.360 -15.195 13.626 1.00 50.00 181 ASP A C 1
ATOM 1421 O O . ASP A 1 181 ? -9.420 -14.821 14.311 1.00 50.00 181 ASP A O 1
ATOM 1425 N N . ILE A 1 182 ? -10.481 -14.813 12.348 1.00 51.47 182 ILE A N 1
ATOM 1426 C CA . ILE A 1 182 ? -9.510 -13.916 11.694 1.00 51.47 182 ILE A CA 1
ATOM 1427 C C . ILE A 1 182 ? -9.593 -12.507 12.291 1.00 51.47 182 ILE A C 1
ATOM 1429 O O . ILE A 1 182 ? -8.570 -11.878 12.530 1.00 51.47 182 ILE A O 1
ATOM 1433 N N . VAL A 1 183 ? -10.795 -12.019 12.588 1.00 52.44 183 VAL A N 1
ATOM 1434 C CA . VAL A 1 183 ? -11.035 -10.725 13.236 1.00 52.44 183 VAL A CA 1
ATOM 1435 C C . VAL A 1 183 ? -10.551 -10.704 14.686 1.00 52.44 183 VAL A C 1
ATOM 1437 O O . VAL A 1 183 ? -9.950 -9.725 15.107 1.00 52.44 183 VAL A O 1
ATOM 1440 N N . GLN A 1 184 ? -10.786 -11.762 15.462 1.00 51.59 184 GLN A N 1
ATOM 1441 C CA . GLN A 1 184 ? -10.327 -11.901 16.847 1.00 51.59 184 GLN A CA 1
ATOM 1442 C C . GLN A 1 184 ? -8.827 -12.164 16.901 1.00 51.59 184 GLN A C 1
ATOM 1444 O O . GLN A 1 184 ? -8.161 -11.673 17.809 1.00 51.59 184 GLN A O 1
ATOM 1449 N N . TYR A 1 185 ? -8.279 -12.882 15.921 1.00 48.62 185 TYR A N 1
ATOM 1450 C CA . TYR A 1 185 ? -6.844 -13.006 15.712 1.00 48.62 185 TYR A CA 1
ATOM 1451 C C . TYR A 1 185 ? -6.260 -11.615 15.437 1.00 48.62 185 TYR A C 1
ATOM 1453 O O . TYR A 1 185 ? -5.465 -11.143 16.237 1.00 48.62 185 TYR A O 1
ATOM 1461 N N . LEU A 1 186 ? -6.760 -10.874 14.442 1.00 49.59 186 LEU A N 1
ATOM 1462 C CA . LEU A 1 186 ? -6.337 -9.498 14.131 1.00 49.59 186 LEU A CA 1
ATOM 1463 C C . LEU A 1 186 ? -6.598 -8.486 15.273 1.00 49.59 186 LEU A C 1
ATOM 1465 O O . LEU A 1 186 ? -5.834 -7.540 15.442 1.00 49.59 186 LEU A O 1
ATOM 1469 N N . GLY A 1 187 ? -7.619 -8.699 16.104 1.00 48.38 187 GLY A N 1
ATOM 1470 C CA . GLY A 1 187 ? -7.914 -7.889 17.290 1.00 48.38 187 GLY A CA 1
ATOM 1471 C C . GLY A 1 187 ? -6.990 -8.176 18.481 1.00 48.38 187 GLY A C 1
ATOM 1472 O O . GLY A 1 187 ? -6.589 -7.249 19.181 1.00 48.38 187 GLY A O 1
ATOM 1473 N N . ARG A 1 188 ? -6.585 -9.439 18.693 1.00 48.72 188 ARG A N 1
ATOM 1474 C CA . ARG A 1 188 ? -5.536 -9.821 19.666 1.00 48.72 188 ARG A CA 1
ATOM 1475 C C . ARG A 1 188 ? -4.166 -9.287 19.262 1.00 48.72 188 ARG A C 1
ATOM 1477 O O . ARG A 1 188 ? -3.367 -8.898 20.105 1.00 48.72 188 ARG A O 1
ATOM 1484 N N . ILE A 1 189 ? -3.925 -9.255 17.961 1.00 45.22 189 ILE A N 1
ATOM 1485 C CA . ILE A 1 189 ? -2.701 -8.797 17.315 1.00 45.22 189 ILE A CA 1
ATOM 1486 C C . ILE A 1 189 ? -2.391 -7.317 17.575 1.00 45.22 189 ILE A C 1
ATOM 1488 O O . ILE A 1 189 ? -1.219 -6.960 17.655 1.00 45.22 189 ILE A O 1
ATOM 1492 N N . LEU A 1 190 ? -3.414 -6.473 17.731 1.00 44.66 190 LEU A N 1
ATOM 1493 C CA . LEU A 1 190 ? -3.258 -5.044 18.019 1.00 44.66 190 LEU A CA 1
ATOM 1494 C C . LEU A 1 190 ? -3.048 -4.735 19.510 1.00 44.66 190 LEU A C 1
ATOM 1496 O O . LEU A 1 190 ? -2.925 -3.568 19.867 1.00 44.66 190 LEU A O 1
ATOM 1500 N N . GLY A 1 191 ? -3.023 -5.748 20.387 1.00 36.97 191 GLY A N 1
ATOM 1501 C CA . GLY A 1 191 ? -2.858 -5.548 21.831 1.00 36.97 191 GLY A CA 1
ATOM 1502 C C . GLY A 1 191 ? -3.984 -4.729 22.476 1.00 36.97 191 GLY A C 1
ATOM 1503 O O . GLY A 1 191 ? -3.773 -4.110 23.512 1.00 36.97 191 GLY A O 1
ATOM 1504 N N . MET A 1 192 ? -5.165 -4.689 21.851 1.00 45.19 192 MET A N 1
ATOM 1505 C CA . MET A 1 192 ? -6.294 -3.838 22.247 1.00 45.19 192 MET A CA 1
ATOM 1506 C C . MET A 1 192 ? -7.373 -4.582 23.059 1.00 45.19 192 MET A C 1
ATOM 1508 O O . MET A 1 192 ? -8.554 -4.249 22.966 1.00 45.19 192 MET A O 1
ATOM 1512 N N . TRP A 1 193 ? -6.965 -5.579 23.848 1.00 38.81 193 TRP A N 1
ATOM 1513 C CA . TRP A 1 193 ? -7.805 -6.258 24.843 1.00 38.81 193 TRP A CA 1
ATOM 1514 C C . TRP A 1 193 ? -7.181 -6.145 26.228 1.00 38.81 193 TRP A C 1
ATOM 1516 O O . TRP A 1 193 ? -5.965 -6.422 26.335 1.00 38.81 193 TRP A O 1
#

Sequence (193 aa):
MTHTNAKVIDITPKIREKLQEYQDRPDALAYVQELCTFAARTDTAVKASVYHRDILPQLVARVCEVVYLLVCACSVIDCRDPVQRVFHSNYMKNVGEELTRVLKEVESFILTLNGTARMIRYNLYGQYDRATIQTYMASVYQALSPFNPPAESEITNSVQKLIVGPGTGDSSAQSTSLQLDIVQYLGRILGMW

Foldseek 3Di:
DDPPPPPPDPCLVLLLVVLVVLLPDPQHQPQLVVLSVLLVLQVVLLVLAPPPVVQSVVLSSLSSLLSSLVVLLRVPDPRPDVVVSPVLSVLCCVLLVQLVVLSVVSSVLSVVCNDPCNVVCCVPCVVVSRVVSVVSSVSNVVSCVLQVDPDPVCSVVLSVLVRCQPPPDDDVPVSVVVSVVSNVSSNVSSVPD

pLDDT: mean 79.67, std 18.5, range [33.91, 97.0]

Radius of gyration: 18.02 Å; chains: 1; bounding box: 46×49×46 Å

Secondary structure (DSSP, 8-state):
-----------HHHHHHHHHHHHT-TTS-HHHHHHHHHHHHHHHHHHT-SS-TTTHHHHHHHHHHHHHHHHHHHTTS---SHHHHHHHHHHHHHHTHHHHHHHHHHHHHHHHHHSTTHHHHHHHHHHHHHHHHHHHHHHHHHTTGGG-PPPGGGHHHHHHHHHH-S-SSS-TTHHHHHHHHHHHHHHHHTT--

Organism: Moniliophthora roreri (NCBI:txid221103)